Protein AF-A0A521GQI2-F1 (afdb_monomer_lite)

Sequence (246 aa):
MVKKSTRKTAKKAQKPAKKPVKSVKRPAQQAKRNAARPKITDQKQQLFLASLKHAGKHGFSLAAIHAGADDIKMDRNKAHLLFSNPQRDLLKYFLAWGNEQLTEKLRDLPKKQWKIREKVSYGVRKKLELLTPYRDAEKQAVLLTARPMYADLSLKTLYDTCDIIWRAASDTSTDWNFYTKRTLLAGVYTSTLLFWLRDESEDYEDTWQFLSRRIDNVMAIHKIKAAFKNRETFKAGFDFLKKFAA

Radius of gyration: 25.74 Å; chains: 1; bounding box: 50×53×104 Å

Foldseek 3Di:
DDDDDDDDDDPDDDDDDDDDDDDPPPPVVVVVVVVPPPDDDPVLVQLLVLLLVCCLPPNQDLVSSVSSCVVVVHDSVVSCVSCVPSRLRSLLVVLVVLLVVLLVVLVPPDQPDDDLLVLLLVSLLVSLVSCVVRLSNVVSSVVVCPDPVNVVSNVVSLLSSLVSSNVSSVDPDDDPCVVVSSVLSSVLSVVLSVVQSVAPDDVSPVSSVSSVVSSVVVVVVVVLVVVVVPVPCPVVVVVVVVVVVD

pLDDT: mean 78.41, std 21.46, range [32.56, 98.0]

Structure (mmCIF, N/CA/C/O backbone):
data_AF-A0A521GQI2-F1
#
_entry.id   AF-A0A521GQI2-F1
#
loop_
_atom_site.group_PDB
_atom_site.id
_atom_site.type_symbol
_atom_site.label_atom_id
_atom_site.label_alt_id
_atom_site.label_comp_id
_atom_site.label_asym_id
_atom_site.label_entity_id
_atom_site.label_seq_id
_atom_site.pdbx_PDB_ins_code
_atom_site.Cartn_x
_atom_site.Cartn_y
_atom_site.Cartn_z
_atom_site.occupancy
_atom_site.B_iso_or_equiv
_atom_site.auth_seq_id
_atom_site.auth_comp_id
_atom_site.auth_asym_id
_atom_site.auth_atom_id
_atom_site.pdbx_PDB_model_num
ATOM 1 N N . MET A 1 1 ? -30.588 35.273 78.348 1.00 38.16 1 MET A N 1
ATOM 2 C CA . MET A 1 1 ? -31.186 34.765 77.090 1.00 38.16 1 MET A CA 1
ATOM 3 C C . MET A 1 1 ? -30.267 35.105 75.919 1.00 38.16 1 MET A C 1
ATOM 5 O O . MET A 1 1 ? -29.976 36.264 75.705 1.00 38.16 1 MET A O 1
ATOM 9 N N . VAL A 1 2 ? -29.599 34.097 75.352 1.00 33.72 2 VAL A N 1
ATOM 10 C CA . VAL A 1 2 ? -29.800 33.604 73.967 1.00 33.72 2 VAL A CA 1
ATOM 11 C C . VAL A 1 2 ? -29.057 34.400 72.871 1.00 33.72 2 VAL A C 1
ATOM 13 O O . VAL A 1 2 ? -29.522 35.418 72.387 1.00 33.72 2 VAL A O 1
ATOM 16 N N . LYS A 1 3 ? -27.916 33.814 72.465 1.00 35.94 3 LYS A N 1
ATOM 17 C CA . LYS A 1 3 ? -27.397 33.561 71.098 1.00 35.94 3 LYS A CA 1
ATOM 18 C C . LYS A 1 3 ? -27.664 34.587 69.977 1.00 35.94 3 LYS A C 1
ATOM 20 O O . LYS A 1 3 ? -28.806 34.770 69.575 1.00 35.94 3 LYS A O 1
ATOM 25 N N . LYS A 1 4 ? -26.582 34.959 69.270 1.00 34.59 4 LYS A N 1
ATOM 26 C CA . LYS A 1 4 ? -26.324 34.647 67.833 1.00 34.59 4 LYS A CA 1
ATOM 27 C C . LYS A 1 4 ? -24.934 35.186 67.433 1.00 34.59 4 LYS A C 1
ATOM 29 O O . LYS A 1 4 ? -24.679 36.374 67.498 1.00 34.59 4 LYS A O 1
ATOM 34 N N . SER A 1 5 ? -23.957 34.309 67.202 1.00 35.88 5 SER A N 1
ATOM 35 C CA . SER A 1 5 ? -23.640 33.700 65.894 1.00 35.88 5 SER A CA 1
ATOM 36 C C . SER A 1 5 ? -22.664 34.543 65.059 1.00 35.88 5 SER A C 1
ATOM 38 O O . SER A 1 5 ? -23.039 35.174 64.073 1.00 35.88 5 SER A O 1
ATOM 40 N N . THR A 1 6 ? -21.381 34.459 65.405 1.00 38.50 6 THR A N 1
ATOM 41 C CA . THR A 1 6 ? -20.250 34.823 64.545 1.00 38.50 6 THR A CA 1
ATOM 42 C C . THR A 1 6 ? -20.177 33.867 63.346 1.00 38.50 6 THR A C 1
ATOM 44 O O . THR A 1 6 ? -19.680 32.745 63.435 1.00 38.50 6 THR A O 1
ATOM 47 N N . ARG A 1 7 ? -20.696 34.294 62.187 1.00 35.66 7 ARG A N 1
ATOM 48 C CA . ARG A 1 7 ? -20.493 33.587 60.913 1.00 35.66 7 ARG A CA 1
ATOM 49 C C . ARG A 1 7 ? -19.078 33.858 60.400 1.00 35.66 7 ARG A C 1
ATOM 51 O O . ARG A 1 7 ? -18.788 34.917 59.857 1.00 35.66 7 ARG A O 1
ATOM 58 N N . LYS A 1 8 ? -18.216 32.853 60.542 1.00 38.75 8 LYS A N 1
ATOM 59 C CA . LYS A 1 8 ? -16.926 32.720 59.854 1.00 38.75 8 LYS A CA 1
ATOM 60 C C . LYS A 1 8 ? -17.202 32.571 58.348 1.00 38.75 8 LYS A C 1
ATOM 62 O O . LYS A 1 8 ? -17.651 31.521 57.894 1.00 38.75 8 LYS A O 1
ATOM 67 N N . THR A 1 9 ? -16.992 33.626 57.568 1.00 37.91 9 THR A N 1
ATOM 68 C CA . THR A 1 9 ? -17.043 33.575 56.101 1.00 37.91 9 THR A CA 1
ATOM 69 C C . THR A 1 9 ? -15.882 32.738 55.568 1.00 37.91 9 THR A C 1
ATOM 71 O O . THR A 1 9 ? -14.711 33.038 55.801 1.00 37.91 9 THR A O 1
ATOM 74 N N . ALA A 1 10 ? -16.221 31.664 54.858 1.00 36.31 10 ALA A N 1
ATOM 75 C CA . ALA A 1 10 ? -15.291 30.758 54.205 1.00 36.31 10 ALA A CA 1
ATOM 76 C C . ALA A 1 10 ? -14.478 31.477 53.111 1.00 36.31 10 ALA A C 1
ATOM 78 O O . ALA A 1 10 ? -15.031 31.969 52.126 1.00 36.31 10 ALA A O 1
ATOM 79 N N . LYS A 1 11 ? -13.148 31.490 53.258 1.00 36.38 11 LYS A N 1
ATOM 80 C CA . LYS A 1 11 ? -12.199 31.829 52.187 1.00 36.38 11 LYS A CA 1
ATOM 81 C C . LYS A 1 11 ? -12.284 30.737 51.112 1.00 36.38 11 LYS A C 1
ATOM 83 O O . LYS A 1 11 ? -11.732 29.650 51.261 1.00 36.38 11 LYS A O 1
ATOM 88 N N . LYS A 1 12 ? -13.018 31.015 50.035 1.00 35.69 12 LYS A N 1
ATOM 89 C CA . LYS A 1 12 ? -13.103 30.174 48.837 1.00 35.69 12 LYS A CA 1
ATOM 90 C C . LYS A 1 12 ? -11.780 30.305 48.074 1.00 35.69 12 LYS A C 1
ATOM 92 O O . LYS A 1 12 ? -11.502 31.354 47.502 1.00 35.69 12 LYS A O 1
ATOM 97 N N . ALA A 1 13 ? -10.955 29.261 48.100 1.00 38.31 13 ALA A N 1
ATOM 98 C CA . ALA A 1 13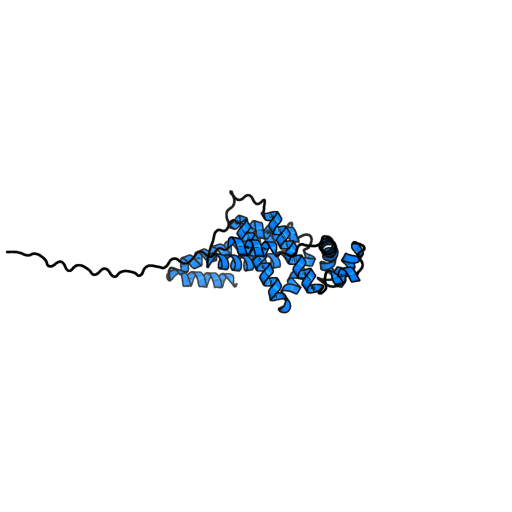 ? -9.731 29.184 47.311 1.00 38.31 13 ALA A CA 1
ATOM 99 C C . ALA A 1 13 ? -10.064 29.304 45.811 1.00 38.31 13 ALA A C 1
ATOM 101 O O . ALA A 1 13 ? -10.767 28.468 45.238 1.00 38.31 13 ALA A O 1
ATOM 102 N N . GLN A 1 14 ? -9.584 30.379 45.189 1.00 34.25 14 GLN A N 1
ATOM 103 C CA . GLN A 1 14 ? -9.646 30.615 43.750 1.00 34.25 14 GLN A CA 1
ATOM 104 C C . GLN A 1 14 ? -8.789 29.565 43.026 1.00 34.25 14 GLN A C 1
ATOM 106 O O . GLN A 1 14 ? -7.582 29.483 43.231 1.00 34.25 14 GLN A O 1
ATOM 111 N N . LYS A 1 15 ? -9.415 28.756 42.163 1.00 38.81 15 LYS A N 1
ATOM 112 C CA . LYS A 1 15 ? -8.702 27.930 41.175 1.00 38.81 15 LYS A CA 1
ATOM 113 C C . LYS A 1 15 ? -8.079 28.861 40.123 1.00 38.81 15 LYS A C 1
ATOM 115 O O . LYS A 1 15 ? -8.799 29.732 39.630 1.00 38.81 15 LYS A O 1
ATOM 120 N N . PRO A 1 16 ? -6.803 28.693 39.733 1.00 34.59 16 PRO A N 1
ATOM 121 C CA . PRO A 1 16 ? -6.201 29.555 38.726 1.00 34.59 16 PRO A CA 1
ATOM 122 C C . PRO A 1 16 ? -6.828 29.291 37.352 1.00 34.59 16 PRO A C 1
ATOM 124 O O . PRO A 1 16 ? -7.050 28.146 36.947 1.00 34.59 16 PRO A O 1
ATOM 127 N N . ALA A 1 17 ? -7.134 30.381 36.649 1.00 37.88 17 ALA A N 1
ATOM 128 C CA . ALA A 1 17 ? -7.711 30.386 35.313 1.00 37.88 17 ALA A CA 1
ATOM 129 C C . ALA A 1 17 ? -6.806 29.642 34.314 1.00 37.88 17 ALA A C 1
ATOM 131 O O . ALA A 1 17 ? -5.622 29.954 34.165 1.00 37.88 17 ALA A O 1
ATOM 132 N N . LYS A 1 18 ? -7.370 28.659 33.602 1.00 43.84 18 LYS 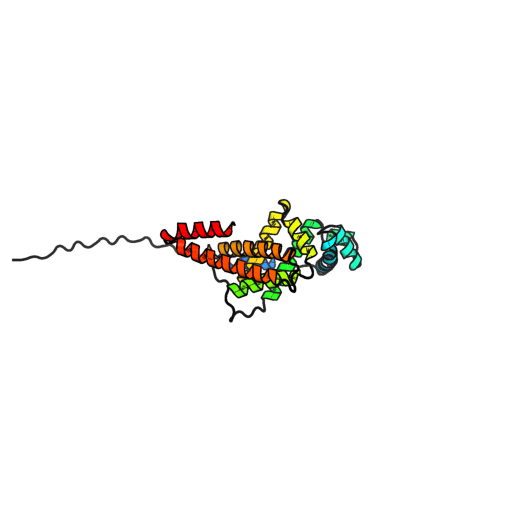A N 1
ATOM 133 C CA . LYS A 1 18 ? -6.699 27.991 32.480 1.00 43.84 18 LYS A CA 1
ATOM 134 C C . LYS A 1 18 ? -6.551 28.993 31.333 1.00 43.84 18 LYS A C 1
ATOM 136 O O . LYS A 1 18 ? -7.548 29.430 30.765 1.00 43.84 18 LYS A O 1
ATOM 141 N N . LYS A 1 19 ? -5.307 29.342 30.996 1.00 34.84 19 LYS A N 1
ATOM 142 C CA . LYS A 1 19 ? -4.984 30.148 29.810 1.00 34.84 19 LYS A CA 1
ATOM 143 C C . LYS A 1 19 ? -5.489 29.429 28.544 1.00 34.84 19 LYS A C 1
ATOM 145 O O . LYS A 1 19 ? -5.308 28.213 28.445 1.00 34.84 19 LYS A O 1
ATOM 150 N N . PRO A 1 20 ? -6.095 30.139 27.578 1.00 32.56 20 PRO A N 1
ATOM 151 C CA . PRO A 1 20 ? -6.572 29.525 26.346 1.00 32.56 20 PRO A CA 1
ATOM 152 C C . PRO A 1 20 ? -5.377 29.058 25.506 1.00 32.56 20 PRO A C 1
ATOM 154 O O . PRO A 1 20 ? -4.496 29.843 25.151 1.00 32.56 20 PRO A O 1
ATOM 157 N N . VAL A 1 21 ? -5.332 27.759 25.201 1.00 40.09 21 VAL A N 1
ATOM 158 C CA . VAL A 1 21 ? -4.342 27.182 24.284 1.00 40.09 21 VAL A CA 1
ATOM 159 C C . VAL A 1 21 ? -4.696 27.644 22.872 1.00 40.09 21 VAL A C 1
ATOM 161 O O . VAL A 1 21 ? -5.783 27.361 22.373 1.00 40.09 21 VAL A O 1
ATOM 164 N N . LYS A 1 22 ? -3.784 28.396 22.247 1.00 36.75 22 LYS A N 1
ATOM 165 C CA . LYS A 1 22 ? -3.930 28.921 20.883 1.00 36.75 22 LYS A CA 1
ATOM 166 C C . LYS A 1 22 ? -4.214 27.774 19.906 1.00 36.75 22 LYS A C 1
ATOM 168 O O . LYS A 1 22 ? -3.426 26.837 19.793 1.00 36.75 22 LYS A O 1
ATOM 173 N N . SER A 1 23 ? -5.328 27.875 19.185 1.00 38.28 23 SER A N 1
ATOM 174 C CA . SER A 1 23 ? -5.701 26.966 18.105 1.00 38.28 23 SER A CA 1
ATOM 175 C C . SER A 1 23 ? -4.662 27.037 16.982 1.00 38.28 23 SER A C 1
ATOM 177 O O . SER A 1 23 ? -4.468 28.062 16.326 1.00 38.28 23 SER A O 1
ATOM 179 N N . VAL A 1 24 ? -3.940 25.938 16.767 1.00 43.44 24 VAL A N 1
ATOM 180 C CA . VAL A 1 24 ? -2.950 25.852 15.690 1.00 43.44 24 VAL A CA 1
ATOM 181 C C . VAL A 1 24 ? -3.697 25.818 14.353 1.00 43.44 24 VAL A C 1
ATOM 183 O O . VAL A 1 24 ? -4.377 24.841 14.037 1.00 43.44 24 VAL A O 1
ATOM 186 N N . LYS A 1 25 ? -3.559 26.887 13.557 1.00 43.03 25 LYS A N 1
ATOM 187 C CA . LYS A 1 25 ? -4.039 27.012 12.168 1.00 43.03 25 LYS A CA 1
ATOM 188 C C . LYS A 1 25 ? -3.427 25.911 11.273 1.00 43.03 25 LYS A C 1
ATOM 190 O O . LYS A 1 25 ? -2.420 26.131 10.611 1.00 43.03 25 LYS A O 1
ATOM 195 N N . ARG A 1 26 ? -4.022 24.712 11.248 1.00 52.62 26 ARG A N 1
ATOM 196 C CA . ARG A 1 26 ? -3.585 23.550 10.439 1.00 52.62 26 ARG A CA 1
ATOM 197 C C . ARG A 1 26 ? -4.178 23.372 9.021 1.00 52.62 26 ARG A C 1
ATOM 199 O O . ARG A 1 26 ? -3.621 22.539 8.305 1.00 52.62 26 ARG A O 1
ATOM 206 N N . PRO A 1 27 ? -5.189 24.122 8.522 1.00 49.19 27 PRO A N 1
ATOM 207 C CA . PRO A 1 27 ? -5.663 23.923 7.142 1.00 49.19 27 PRO A CA 1
ATOM 208 C C . PRO A 1 27 ? -4.597 24.244 6.077 1.00 49.19 27 PRO A C 1
ATOM 210 O O . PRO A 1 27 ? -4.439 23.512 5.102 1.00 49.19 27 PRO A O 1
ATOM 213 N N . ALA A 1 28 ? -3.807 25.303 6.290 1.00 45.16 28 ALA A N 1
ATOM 214 C CA . ALA A 1 28 ? -2.878 25.829 5.286 1.00 45.16 28 ALA A CA 1
ATOM 215 C C . ALA A 1 28 ? -1.610 24.973 5.090 1.00 45.16 28 ALA A C 1
ATOM 217 O O . ALA A 1 28 ? -1.114 24.847 3.972 1.00 45.16 28 ALA A O 1
ATOM 218 N N . GLN A 1 29 ? -1.091 24.344 6.151 1.00 46.53 29 GLN A N 1
ATOM 219 C CA . GLN A 1 29 ? 0.076 23.453 6.051 1.00 46.53 29 GLN A CA 1
ATOM 220 C C . GLN A 1 29 ? -0.266 22.130 5.358 1.00 46.53 29 GLN A C 1
ATOM 222 O O . GLN A 1 29 ? 0.556 21.587 4.626 1.00 46.53 29 GLN A O 1
ATOM 227 N N . GLN A 1 30 ? -1.490 21.634 5.537 1.00 45.75 30 GLN A N 1
ATOM 228 C CA . GLN A 1 30 ? -1.963 20.417 4.887 1.00 45.75 30 GLN A CA 1
ATOM 229 C C . GLN A 1 30 ? -2.216 20.623 3.390 1.00 45.75 30 GLN A C 1
ATOM 231 O O . GLN A 1 30 ? -1.816 19.789 2.582 1.00 45.75 30 GLN A O 1
ATOM 236 N N . ALA A 1 31 ? -2.811 21.762 3.019 1.00 42.41 31 ALA A N 1
ATOM 237 C CA . ALA A 1 31 ? -2.970 22.162 1.624 1.00 42.41 31 ALA A CA 1
ATOM 238 C C . ALA A 1 31 ? -1.608 22.307 0.922 1.00 42.41 31 ALA A C 1
ATOM 240 O O . ALA A 1 31 ? -1.425 21.777 -0.171 1.00 42.41 31 ALA A O 1
ATOM 241 N N . LYS A 1 32 ? -0.610 22.906 1.592 1.00 40.12 32 LYS A N 1
ATOM 242 C CA . LYS A 1 32 ? 0.774 22.968 1.089 1.00 40.12 32 LYS A CA 1
ATOM 243 C C . LYS A 1 32 ? 1.433 21.587 0.966 1.00 40.12 32 LYS A C 1
ATOM 245 O O . LYS A 1 32 ? 2.140 21.346 -0.004 1.00 40.12 32 LYS A O 1
ATOM 250 N N . ARG A 1 33 ? 1.176 20.654 1.894 1.00 49.00 33 ARG A N 1
ATOM 251 C CA . ARG A 1 33 ? 1.704 19.274 1.831 1.00 49.00 33 ARG A CA 1
ATOM 252 C C . ARG A 1 33 ? 1.078 18.457 0.694 1.00 49.00 33 ARG A C 1
ATOM 254 O O . ARG A 1 33 ? 1.766 17.646 0.087 1.00 49.00 33 ARG A O 1
ATOM 261 N N . ASN A 1 34 ? -0.197 18.697 0.388 1.00 46.78 34 ASN A N 1
ATOM 262 C CA . ASN A 1 34 ? -0.884 18.103 -0.761 1.00 46.78 34 ASN A CA 1
ATOM 263 C C . ASN A 1 34 ? -0.418 18.719 -2.092 1.00 46.78 34 ASN A C 1
ATOM 265 O O . ASN A 1 34 ? -0.295 17.995 -3.073 1.00 46.78 34 ASN A O 1
ATOM 269 N N . ALA A 1 35 ? -0.104 20.019 -2.110 1.00 42.25 35 ALA A N 1
ATOM 270 C CA . ALA A 1 35 ? 0.441 20.723 -3.274 1.00 42.25 35 ALA A CA 1
ATOM 271 C C . ALA A 1 35 ? 1.915 20.378 -3.575 1.00 42.25 35 ALA A C 1
ATOM 273 O O . ALA A 1 35 ? 2.356 20.531 -4.706 1.00 42.25 35 ALA A O 1
ATOM 274 N N . ALA A 1 36 ? 2.667 19.890 -2.581 1.00 41.47 36 ALA A N 1
ATOM 275 C CA . ALA A 1 36 ? 4.050 19.427 -2.732 1.00 41.47 36 ALA A CA 1
ATOM 276 C C . ALA A 1 36 ? 4.168 17.954 -3.177 1.00 41.47 36 ALA A C 1
ATOM 278 O O . ALA A 1 36 ? 5.267 17.393 -3.170 1.00 41.47 36 ALA A O 1
ATOM 279 N N . ARG A 1 37 ? 3.054 17.297 -3.538 1.00 48.50 37 ARG A N 1
ATOM 280 C CA . ARG A 1 37 ? 3.117 16.007 -4.234 1.00 48.50 37 ARG A CA 1
ATOM 281 C C . ARG A 1 37 ? 3.784 16.252 -5.591 1.00 48.50 37 ARG A C 1
ATOM 283 O O . ARG A 1 37 ? 3.365 17.175 -6.287 1.00 48.50 37 ARG A O 1
ATOM 290 N N . PRO A 1 38 ? 4.830 15.494 -5.960 1.00 45.19 38 PRO A N 1
ATOM 291 C CA . PRO A 1 38 ? 5.470 15.674 -7.255 1.00 45.19 38 PRO A CA 1
ATOM 292 C C . PRO A 1 38 ? 4.406 15.499 -8.341 1.00 45.19 38 PRO A C 1
ATOM 294 O O . PRO A 1 38 ? 3.805 14.431 -8.433 1.00 45.19 38 PRO A O 1
ATOM 297 N N . LYS A 1 39 ? 4.146 16.556 -9.124 1.00 48.69 39 LYS A N 1
ATOM 298 C CA . LYS A 1 39 ? 3.338 16.439 -10.338 1.00 48.69 39 LYS A CA 1
ATOM 299 C C . LYS A 1 39 ? 4.049 15.444 -11.239 1.00 48.69 39 LYS A C 1
ATOM 301 O O . LYS A 1 39 ? 5.198 15.643 -11.628 1.00 48.69 39 LYS A O 1
ATOM 306 N N . ILE A 1 40 ? 3.368 14.344 -11.477 1.00 55.56 40 ILE A N 1
ATOM 307 C CA . ILE A 1 40 ? 3.807 13.270 -12.339 1.00 55.56 40 ILE A CA 1
ATOM 308 C C . ILE A 1 40 ? 3.907 13.820 -13.767 1.00 55.56 40 ILE A C 1
ATOM 310 O O . ILE A 1 40 ? 2.947 14.386 -14.279 1.00 55.56 40 ILE A O 1
ATOM 314 N N . THR A 1 41 ? 5.064 13.679 -14.411 1.00 69.06 41 THR A N 1
ATOM 315 C CA . THR A 1 41 ? 5.164 13.874 -15.863 1.00 69.06 41 THR A CA 1
ATOM 316 C C . THR A 1 41 ? 4.507 12.678 -16.548 1.00 69.06 41 THR A C 1
ATOM 318 O O . THR A 1 41 ? 4.828 11.545 -16.182 1.00 69.06 41 THR A O 1
ATOM 321 N N . ASP A 1 42 ? 3.666 12.894 -17.564 1.00 81.81 42 ASP A N 1
ATOM 322 C CA . ASP A 1 42 ? 2.959 11.818 -18.287 1.00 81.81 42 ASP A CA 1
ATOM 323 C C . ASP A 1 42 ? 3.890 10.668 -18.710 1.00 81.81 42 ASP A C 1
ATOM 325 O O . ASP A 1 42 ? 3.573 9.496 -18.519 1.00 81.81 42 ASP A O 1
ATOM 329 N N . GLN A 1 43 ? 5.105 10.986 -19.173 1.00 87.12 43 GLN A N 1
ATOM 330 C CA . GLN A 1 43 ? 6.114 9.988 -19.556 1.00 87.12 43 GLN A CA 1
ATOM 331 C C . GLN A 1 43 ? 6.615 9.137 -18.378 1.00 87.12 43 GLN A C 1
ATOM 333 O O . GLN A 1 43 ? 6.861 7.942 -18.537 1.00 87.12 43 GLN A O 1
ATOM 338 N N . LYS A 1 44 ? 6.754 9.727 -17.184 1.00 89.56 44 LYS A N 1
ATOM 339 C CA . LYS A 1 44 ? 7.171 9.002 -15.976 1.00 89.56 44 LYS A CA 1
ATOM 340 C C . LYS A 1 44 ? 6.071 8.053 -15.507 1.00 89.56 44 LYS A C 1
ATOM 342 O O . LYS A 1 44 ? 6.380 6.940 -15.090 1.00 89.56 44 LYS A O 1
ATOM 347 N N . GLN A 1 45 ? 4.806 8.463 -15.625 1.00 90.38 45 GLN A N 1
ATOM 348 C CA . GLN A 1 45 ? 3.661 7.599 -15.334 1.00 90.38 45 GLN A CA 1
ATOM 349 C C . GLN A 1 45 ? 3.563 6.430 -16.304 1.00 90.38 45 GLN A C 1
ATOM 351 O O . GLN A 1 45 ? 3.371 5.299 -15.867 1.00 90.38 45 GLN A O 1
ATOM 356 N N . GLN A 1 46 ? 3.706 6.697 -17.602 1.00 91.62 46 GLN A N 1
ATOM 357 C CA . GLN A 1 46 ? 3.666 5.670 -18.642 1.00 91.62 46 GLN A CA 1
ATOM 358 C C . GLN A 1 46 ? 4.752 4.618 -18.414 1.00 91.62 46 GLN A C 1
ATOM 360 O O . GLN A 1 46 ? 4.447 3.428 -18.346 1.00 91.62 46 GLN A O 1
ATOM 365 N N . LEU A 1 47 ? 5.994 5.061 -18.200 1.00 94.06 47 LEU A N 1
ATOM 366 C CA . LEU A 1 47 ? 7.108 4.169 -17.892 1.00 94.06 47 LEU A CA 1
ATOM 367 C C . LEU A 1 47 ? 6.868 3.385 -16.598 1.00 94.06 47 LEU A C 1
ATOM 369 O O 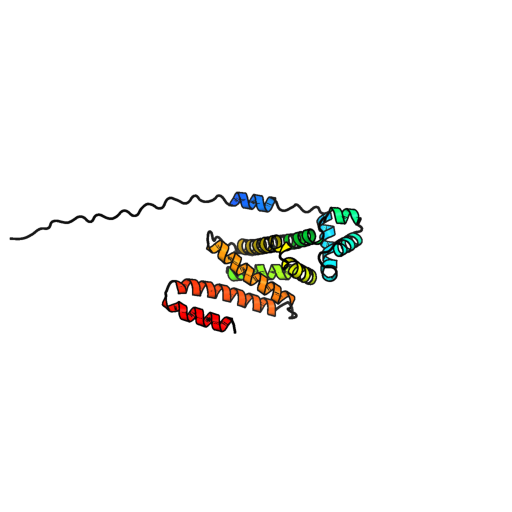. LEU A 1 47 ? 7.112 2.182 -16.557 1.00 94.06 47 LEU A O 1
ATOM 373 N N . PHE A 1 48 ? 6.363 4.036 -15.550 1.00 94.19 48 PHE A N 1
ATOM 374 C CA . PHE A 1 48 ? 6.033 3.376 -14.290 1.00 94.19 48 PHE A CA 1
ATOM 375 C C . PHE A 1 48 ? 4.996 2.259 -14.471 1.00 94.19 48 PHE A C 1
ATOM 377 O O . PHE A 1 48 ? 5.230 1.137 -14.027 1.00 94.19 48 PHE A O 1
ATOM 384 N N . LEU A 1 49 ? 3.872 2.547 -15.134 1.00 92.69 49 LEU A N 1
ATOM 385 C CA . LEU A 1 49 ? 2.796 1.577 -15.343 1.00 92.69 49 LEU A CA 1
ATOM 386 C C . LEU A 1 49 ? 3.257 0.393 -16.200 1.00 92.69 49 LEU A C 1
ATOM 388 O O . LEU A 1 49 ? 2.872 -0.741 -15.921 1.00 92.69 49 LEU A O 1
ATOM 392 N N . ALA A 1 50 ? 4.100 0.640 -17.205 1.00 93.88 50 ALA A N 1
ATOM 393 C CA . ALA A 1 50 ? 4.720 -0.422 -17.992 1.00 93.88 50 ALA A CA 1
ATOM 394 C C . ALA A 1 50 ? 5.680 -1.267 -17.138 1.00 93.88 50 ALA A C 1
ATOM 396 O O . ALA A 1 50 ? 5.565 -2.489 -17.101 1.00 93.88 50 ALA A O 1
ATOM 397 N N . SER A 1 51 ? 6.548 -0.621 -16.353 1.00 94.19 51 SER A N 1
ATOM 398 C CA . SER A 1 51 ? 7.500 -1.298 -15.456 1.00 94.19 51 SER A CA 1
ATOM 399 C C . SER A 1 51 ? 6.802 -2.145 -14.387 1.00 94.19 51 SER A C 1
ATOM 401 O O . SER A 1 51 ? 7.316 -3.185 -13.976 1.00 94.19 51 SER A O 1
ATOM 403 N N . LEU A 1 52 ? 5.618 -1.726 -13.931 1.00 92.38 52 LEU A N 1
ATOM 404 C CA . LEU A 1 52 ? 4.862 -2.408 -12.881 1.00 92.38 52 LEU A CA 1
ATOM 405 C C . LEU A 1 52 ? 4.390 -3.808 -13.303 1.00 92.38 52 LEU A C 1
ATOM 407 O O . LEU A 1 52 ? 4.334 -4.701 -12.459 1.00 92.38 52 LEU A O 1
ATOM 411 N N . LYS A 1 53 ? 4.137 -4.030 -14.600 1.00 92.06 53 LYS A N 1
ATOM 412 C CA . LYS A 1 53 ? 3.817 -5.360 -15.157 1.00 92.06 53 LYS A CA 1
ATOM 413 C C . LYS A 1 53 ? 4.960 -6.358 -14.958 1.00 92.06 53 LYS A C 1
ATOM 415 O O . LYS A 1 53 ? 4.730 -7.550 -14.787 1.00 92.06 53 LYS A O 1
ATOM 420 N N . HIS A 1 54 ? 6.190 -5.852 -14.930 1.00 93.88 54 HIS A N 1
ATOM 421 C CA . HIS A 1 54 ? 7.419 -6.633 -14.782 1.00 93.88 54 HIS A CA 1
ATOM 422 C C . HIS A 1 54 ? 7.905 -6.712 -13.331 1.00 93.88 54 HIS A C 1
ATOM 424 O O . HIS A 1 54 ? 8.743 -7.555 -13.001 1.00 93.88 54 HIS A O 1
ATOM 430 N N . ALA A 1 55 ? 7.367 -5.868 -12.444 1.00 91.75 55 ALA A N 1
ATOM 431 C CA . ALA A 1 55 ? 7.809 -5.753 -11.057 1.00 91.75 55 ALA A CA 1
ATOM 432 C C . ALA A 1 55 ? 7.557 -7.022 -10.229 1.00 91.75 55 ALA A C 1
ATOM 434 O O . ALA A 1 55 ? 8.329 -7.297 -9.317 1.00 91.75 55 ALA A O 1
ATOM 435 N N . GLY A 1 56 ? 6.538 -7.827 -10.554 1.00 89.44 56 GLY A N 1
ATOM 436 C CA . GLY A 1 56 ? 6.311 -9.111 -9.877 1.00 89.44 56 GLY A CA 1
ATOM 437 C C . GLY A 1 56 ? 7.470 -10.097 -10.072 1.00 89.44 56 GLY A C 1
ATOM 438 O O . GLY A 1 56 ? 7.898 -10.746 -9.119 1.00 89.44 56 GLY A O 1
ATOM 439 N N . LYS A 1 57 ? 8.030 -10.149 -11.290 1.00 91.06 57 LYS A N 1
ATOM 440 C CA . LYS A 1 57 ? 9.134 -11.048 -11.665 1.00 91.06 57 LYS A CA 1
ATOM 441 C C . LYS A 1 57 ? 10.507 -10.473 -11.324 1.00 91.06 57 LYS A C 1
ATOM 443 O O . LYS A 1 57 ? 11.361 -11.176 -10.797 1.00 91.06 57 LYS A O 1
ATOM 448 N N . HIS A 1 58 ? 10.735 -9.204 -11.654 1.00 90.56 58 HIS A N 1
ATOM 449 C CA . HIS A 1 58 ? 12.052 -8.567 -11.553 1.00 90.56 58 HIS A CA 1
ATOM 450 C C . HIS A 1 58 ? 12.237 -7.734 -10.277 1.00 90.56 58 HIS A C 1
ATOM 452 O O . HIS A 1 58 ? 13.315 -7.170 -10.065 1.00 90.56 58 HIS A O 1
ATOM 458 N N . GLY A 1 59 ? 11.203 -7.621 -9.440 1.00 91.69 59 GLY A N 1
ATOM 459 C CA . GLY A 1 59 ? 11.163 -6.664 -8.341 1.00 91.69 59 GLY A CA 1
ATOM 460 C C . GLY A 1 59 ? 11.159 -5.216 -8.839 1.00 91.69 59 GLY A C 1
ATOM 461 O O . GLY A 1 59 ? 11.127 -4.930 -10.036 1.00 91.69 59 GLY A O 1
ATOM 462 N N . PHE A 1 60 ? 11.250 -4.272 -7.907 1.00 93.06 60 PHE A N 1
ATOM 463 C CA . PHE A 1 60 ? 11.456 -2.861 -8.235 1.00 93.06 60 PHE A CA 1
ATOM 464 C C . PHE A 1 60 ? 12.917 -2.656 -8.642 1.00 93.06 60 PHE A C 1
ATOM 466 O O . PHE A 1 60 ? 13.730 -2.269 -7.820 1.00 93.06 60 PHE A O 1
ATOM 473 N N . SER A 1 61 ? 13.301 -2.988 -9.870 1.00 93.62 61 SER A N 1
ATOM 474 C CA . SER A 1 61 ? 14.706 -2.992 -10.303 1.00 93.62 61 SER A CA 1
ATOM 475 C C . SER A 1 61 ? 14.907 -2.263 -11.627 1.00 93.62 61 SER A C 1
ATOM 477 O O . SER A 1 61 ? 13.952 -1.962 -12.338 1.00 93.62 61 SER A O 1
ATOM 479 N N . LEU A 1 62 ? 16.170 -2.008 -11.987 1.00 93.50 62 LEU A N 1
ATOM 480 C CA . LEU A 1 62 ? 16.504 -1.455 -13.301 1.00 93.50 62 LEU A CA 1
ATOM 481 C C . LEU A 1 62 ? 16.022 -2.369 -14.440 1.00 93.50 62 LEU A C 1
ATOM 483 O O . LEU A 1 62 ? 15.583 -1.874 -15.470 1.00 93.50 62 LEU A O 1
ATOM 487 N N . ALA A 1 63 ? 16.031 -3.689 -14.232 1.00 94.12 63 ALA A N 1
ATOM 488 C CA . ALA A 1 63 ? 15.506 -4.645 -15.203 1.00 94.12 63 ALA A CA 1
ATOM 489 C C . ALA A 1 63 ? 14.002 -4.443 -15.454 1.00 94.12 63 ALA A C 1
ATOM 491 O O . ALA A 1 63 ? 13.579 -4.451 -16.606 1.00 94.12 63 ALA A O 1
ATOM 492 N N . ALA A 1 64 ? 13.210 -4.185 -14.404 1.00 94.75 64 ALA A N 1
ATOM 493 C CA . ALA A 1 64 ? 11.791 -3.860 -14.559 1.00 94.75 64 ALA A CA 1
ATOM 494 C C . ALA A 1 64 ? 11.580 -2.547 -15.332 1.00 94.75 64 ALA A C 1
ATOM 496 O O . ALA A 1 64 ? 10.668 -2.462 -16.151 1.00 94.75 64 ALA A O 1
ATOM 497 N N . ILE A 1 65 ? 12.447 -1.548 -15.117 1.00 94.38 65 ILE A N 1
ATOM 498 C CA . ILE A 1 65 ? 12.417 -0.276 -15.858 1.00 94.38 65 ILE A CA 1
ATOM 499 C C . ILE A 1 65 ? 12.746 -0.486 -17.328 1.00 94.38 65 ILE A C 1
ATOM 501 O O . ILE A 1 65 ? 12.048 0.048 -18.181 1.00 94.38 65 ILE A O 1
ATOM 505 N N . HIS A 1 66 ? 13.796 -1.246 -17.635 1.00 94.94 66 HIS A N 1
ATOM 506 C CA . HIS A 1 66 ? 14.178 -1.521 -19.017 1.00 94.94 66 HIS A CA 1
ATOM 507 C C . HIS A 1 66 ? 13.087 -2.301 -19.750 1.00 94.94 66 HIS A C 1
ATOM 509 O O . HIS A 1 66 ? 12.715 -1.902 -20.845 1.00 94.94 66 HIS A O 1
ATOM 515 N N . ALA A 1 67 ? 12.510 -3.329 -19.122 1.00 94.94 67 ALA A N 1
ATOM 516 C CA . ALA A 1 67 ? 11.390 -4.069 -19.700 1.00 94.94 67 ALA A CA 1
ATOM 517 C C . ALA A 1 67 ? 10.167 -3.163 -19.939 1.00 94.94 67 ALA A C 1
ATOM 519 O O . ALA A 1 67 ? 9.567 -3.190 -21.009 1.00 94.94 67 ALA A O 1
ATOM 520 N N . GLY A 1 68 ? 9.841 -2.286 -18.982 1.00 94.62 68 GLY A N 1
ATOM 521 C CA . GLY A 1 68 ? 8.779 -1.296 -19.155 1.00 94.62 68 GLY A CA 1
ATOM 522 C C . GLY A 1 68 ? 9.080 -0.256 -20.239 1.00 94.62 68 GLY A C 1
ATOM 523 O O . GLY A 1 68 ? 8.165 0.179 -20.932 1.00 94.62 68 GLY A O 1
ATOM 524 N N . ALA A 1 69 ? 10.342 0.146 -20.401 1.00 95.06 69 ALA A N 1
ATOM 525 C CA . ALA A 1 69 ? 10.776 1.065 -21.450 1.00 95.06 69 ALA A CA 1
ATOM 526 C C . ALA A 1 69 ? 10.659 0.421 -22.837 1.00 95.06 69 ALA A C 1
ATOM 528 O O . ALA A 1 69 ? 10.151 1.063 -23.757 1.00 95.06 69 ALA A O 1
ATOM 529 N N . ASP A 1 70 ? 11.053 -0.848 -22.962 1.00 95.50 70 ASP A N 1
ATOM 530 C CA . ASP A 1 70 ? 10.935 -1.625 -24.196 1.00 95.50 70 ASP A CA 1
ATOM 531 C C . ASP A 1 70 ? 9.456 -1.760 -24.621 1.00 95.50 70 ASP A C 1
ATOM 533 O O . ASP A 1 70 ? 9.132 -1.519 -25.786 1.00 95.50 70 ASP A O 1
ATOM 537 N N . ASP A 1 71 ? 8.540 -2.018 -23.675 1.00 94.62 71 ASP A N 1
ATOM 538 C CA . ASP A 1 71 ? 7.089 -2.108 -23.931 1.00 94.62 71 ASP A CA 1
ATOM 539 C C . ASP A 1 71 ? 6.499 -0.823 -24.541 1.00 94.62 71 ASP A C 1
ATOM 541 O O . ASP A 1 71 ? 5.583 -0.879 -25.365 1.00 94.62 71 ASP A O 1
ATOM 545 N N . ILE A 1 72 ? 7.003 0.346 -24.134 1.00 94.12 72 ILE A N 1
ATOM 546 C CA . ILE A 1 72 ? 6.523 1.659 -24.604 1.00 94.12 72 ILE A CA 1
ATOM 547 C C . ILE A 1 72 ? 7.437 2.288 -25.662 1.00 94.12 72 ILE A C 1
ATOM 549 O O . ILE A 1 72 ? 7.244 3.453 -26.016 1.00 94.12 72 ILE A O 1
ATOM 553 N N . LYS A 1 73 ? 8.431 1.539 -26.160 1.00 93.81 73 LYS A N 1
ATOM 554 C CA . LYS A 1 73 ? 9.437 2.002 -27.132 1.00 93.81 73 LYS A CA 1
ATOM 555 C C . LYS A 1 73 ? 10.169 3.277 -26.679 1.00 93.81 73 LYS A C 1
ATOM 557 O O . LYS A 1 73 ? 10.454 4.165 -27.483 1.00 93.81 73 LYS A O 1
ATOM 562 N N . MET A 1 74 ? 10.456 3.385 -25.382 1.00 92.25 74 MET A N 1
ATOM 563 C CA . MET A 1 74 ? 11.255 4.465 -24.803 1.00 92.25 74 MET A CA 1
ATOM 564 C C . MET A 1 74 ? 12.730 4.064 -24.758 1.00 92.25 74 MET A C 1
ATOM 566 O O . MET A 1 74 ? 13.071 2.948 -24.382 1.00 92.25 74 MET A O 1
ATOM 570 N N . ASP A 1 75 ? 13.615 5.006 -25.081 1.00 93.25 75 ASP A N 1
ATOM 571 C CA . ASP A 1 75 ? 15.054 4.817 -24.914 1.00 93.25 75 ASP A CA 1
ATOM 572 C C . ASP A 1 75 ? 15.421 4.490 -23.450 1.00 93.25 75 ASP A C 1
ATOM 574 O O . ASP A 1 75 ? 14.967 5.152 -22.509 1.00 93.25 75 ASP A O 1
ATOM 578 N N . ARG A 1 76 ? 16.266 3.473 -23.249 1.00 91.69 76 ARG A N 1
ATOM 579 C CA . ARG A 1 76 ? 16.632 2.987 -21.909 1.00 91.69 76 ARG A CA 1
ATOM 580 C C . ARG A 1 76 ? 17.451 4.005 -21.116 1.00 91.69 76 ARG A C 1
ATOM 582 O O . ARG A 1 76 ? 17.263 4.107 -19.903 1.00 91.69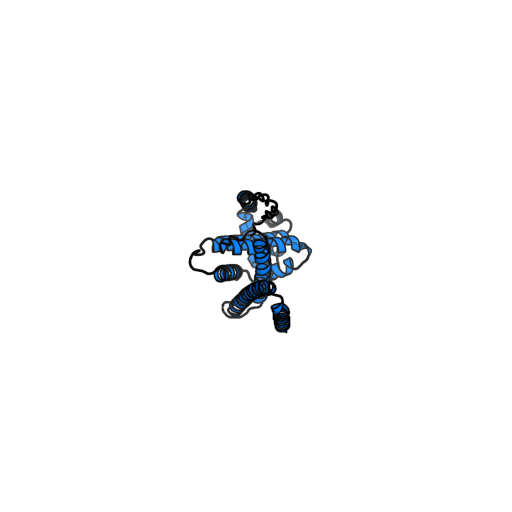 76 ARG A O 1
ATOM 589 N N . ASN A 1 77 ? 18.299 4.806 -21.769 1.00 90.25 77 ASN A N 1
ATOM 590 C CA . ASN A 1 77 ? 19.047 5.863 -21.080 1.00 90.25 77 ASN A CA 1
ATOM 591 C C . ASN A 1 77 ? 18.084 6.938 -20.570 1.00 90.25 77 ASN A C 1
ATOM 593 O O . ASN A 1 77 ? 18.163 7.351 -19.412 1.00 90.25 77 ASN A O 1
ATOM 597 N N . LYS A 1 78 ? 17.098 7.322 -21.390 1.00 89.69 78 LYS A N 1
ATOM 598 C CA . LYS A 1 78 ? 16.009 8.209 -20.962 1.00 89.69 78 LYS A CA 1
ATOM 599 C C . LYS A 1 78 ? 15.210 7.618 -19.794 1.00 89.69 78 LYS A C 1
ATOM 601 O O . LYS A 1 78 ? 14.894 8.343 -18.850 1.00 89.69 78 LYS A O 1
ATOM 606 N N . ALA A 1 79 ? 14.915 6.320 -19.814 1.00 89.31 79 ALA A N 1
ATOM 607 C CA . ALA A 1 79 ? 14.220 5.643 -18.720 1.00 89.31 79 ALA A CA 1
ATOM 608 C C . ALA A 1 79 ? 15.021 5.682 -17.402 1.00 89.31 79 ALA A C 1
ATOM 610 O O . ALA A 1 79 ? 14.453 5.952 -16.340 1.00 89.31 79 ALA A O 1
ATOM 611 N N . HIS A 1 80 ? 16.344 5.501 -17.470 1.00 88.50 80 HIS A N 1
ATOM 612 C CA . HIS A 1 80 ? 17.235 5.618 -16.314 1.00 88.50 80 HIS A CA 1
ATOM 613 C C . HIS A 1 80 ? 17.304 7.053 -15.764 1.00 88.50 80 HIS A C 1
ATOM 615 O O . HIS A 1 80 ? 17.300 7.251 -14.550 1.00 88.50 80 HIS A O 1
ATOM 621 N N . LEU A 1 81 ? 17.271 8.070 -16.630 1.00 89.12 81 LEU A N 1
ATOM 622 C CA . LEU A 1 81 ? 17.200 9.473 -16.202 1.00 89.12 81 LEU A CA 1
ATOM 623 C C . LEU A 1 81 ? 15.899 9.792 -15.445 1.00 89.12 81 LEU A C 1
ATOM 625 O O . LEU A 1 81 ? 15.917 10.573 -14.495 1.00 89.12 81 LEU A O 1
ATOM 629 N N . LEU A 1 82 ? 14.772 9.175 -15.822 1.00 88.94 82 LEU A N 1
ATOM 630 C CA . LEU A 1 82 ? 13.489 9.361 -15.126 1.00 88.94 82 LEU A CA 1
ATOM 631 C C . LEU A 1 82 ? 13.459 8.712 -13.729 1.00 88.94 82 LEU A C 1
ATOM 633 O O . LEU A 1 82 ? 12.721 9.183 -12.849 1.00 88.94 82 LEU A O 1
ATOM 637 N N . PHE A 1 83 ? 14.247 7.655 -13.527 1.00 89.56 83 PHE A N 1
ATOM 638 C CA . PHE A 1 83 ? 14.342 6.858 -12.302 1.00 89.56 83 PHE A CA 1
ATOM 639 C C . PHE A 1 83 ? 15.814 6.574 -11.964 1.00 89.56 83 PHE A C 1
ATOM 641 O O . PHE A 1 83 ? 16.302 5.451 -12.115 1.00 89.56 83 PHE A O 1
ATOM 648 N N . SER A 1 84 ? 16.517 7.608 -11.498 1.00 86.94 84 SER A N 1
ATOM 649 C CA . SER A 1 84 ? 17.962 7.558 -11.239 1.00 86.94 84 SER A CA 1
ATOM 650 C C . SER A 1 84 ? 18.338 6.574 -10.130 1.00 86.94 84 SER A C 1
ATOM 652 O O . SER A 1 84 ? 19.414 5.983 -10.175 1.00 86.94 84 SER A O 1
ATOM 654 N N . ASN A 1 85 ? 17.452 6.351 -9.152 1.00 90.69 85 ASN A N 1
ATOM 655 C CA . ASN A 1 85 ? 17.561 5.235 -8.214 1.00 90.69 85 ASN A CA 1
ATOM 656 C C . ASN A 1 85 ? 16.399 4.254 -8.449 1.00 90.69 85 ASN A C 1
ATOM 658 O O . ASN A 1 85 ? 15.356 4.384 -7.803 1.00 90.69 85 ASN A O 1
ATOM 662 N N . PRO A 1 86 ? 16.560 3.259 -9.345 1.00 87.81 86 PRO A N 1
ATOM 663 C CA . PRO A 1 86 ? 15.475 2.391 -9.801 1.00 87.81 86 PRO A CA 1
ATOM 664 C C . PRO A 1 86 ? 14.634 1.780 -8.681 1.00 87.81 86 PRO A C 1
ATOM 666 O O . PRO A 1 86 ? 13.409 1.869 -8.707 1.00 87.81 86 PRO A O 1
ATOM 669 N N . GLN A 1 87 ? 15.291 1.207 -7.667 1.00 91.56 87 GLN A N 1
ATOM 670 C CA . GLN A 1 87 ? 14.614 0.560 -6.543 1.00 91.56 87 GLN A CA 1
ATOM 671 C C . GLN A 1 87 ? 13.812 1.558 -5.714 1.00 91.56 87 GLN A C 1
ATOM 673 O O . GLN A 1 87 ? 12.605 1.391 -5.527 1.00 91.56 87 GLN A O 1
ATOM 678 N N . ARG A 1 88 ? 14.477 2.604 -5.209 1.00 93.25 88 ARG A N 1
ATOM 679 C CA . ARG A 1 88 ? 13.845 3.558 -4.294 1.00 93.25 88 ARG A CA 1
ATOM 680 C C . ARG A 1 88 ? 12.792 4.402 -4.998 1.00 93.25 88 ARG A C 1
ATOM 682 O O . ARG A 1 88 ? 11.735 4.647 -4.417 1.00 93.25 88 ARG A O 1
ATOM 689 N N . ASP A 1 89 ? 13.063 4.836 -6.223 1.00 92.88 89 ASP A N 1
ATOM 690 C CA . ASP A 1 89 ? 12.176 5.726 -6.959 1.00 92.88 89 ASP A CA 1
ATOM 691 C C . ASP A 1 89 ? 10.930 4.993 -7.448 1.00 92.88 89 ASP A C 1
ATOM 693 O O . ASP A 1 89 ? 9.836 5.520 -7.249 1.00 92.88 89 ASP A O 1
ATOM 697 N N . LEU A 1 90 ? 11.051 3.778 -8.007 1.00 93.56 90 LEU A N 1
ATOM 698 C CA . LEU A 1 90 ? 9.870 2.999 -8.388 1.00 93.56 90 LEU A CA 1
ATOM 699 C C . LEU A 1 90 ? 9.030 2.621 -7.166 1.00 93.56 90 LEU A C 1
ATOM 701 O O . LEU A 1 90 ? 7.809 2.757 -7.213 1.00 93.56 90 LEU A O 1
ATOM 705 N N . LEU A 1 91 ? 9.658 2.192 -6.064 1.00 94.94 91 LEU A N 1
ATOM 706 C CA . LEU A 1 91 ? 8.936 1.854 -4.835 1.00 94.94 91 LEU A CA 1
ATOM 707 C C . LEU A 1 91 ? 8.179 3.070 -4.295 1.00 94.94 91 LEU A C 1
ATOM 709 O O . LEU A 1 91 ? 6.979 3.001 -4.032 1.00 94.94 91 LEU A O 1
ATOM 713 N N . LYS A 1 92 ? 8.863 4.212 -4.162 1.00 94.19 92 LYS A N 1
ATOM 714 C CA . LYS A 1 92 ? 8.249 5.471 -3.723 1.00 94.19 92 LYS A CA 1
ATOM 715 C C . LYS A 1 92 ? 7.091 5.867 -4.631 1.00 94.19 92 LYS A C 1
ATOM 717 O O . LYS A 1 92 ? 6.065 6.331 -4.135 1.00 94.19 92 LYS A O 1
ATOM 722 N N . TYR A 1 93 ? 7.262 5.696 -5.937 1.00 93.56 93 TYR A N 1
ATOM 723 C CA . TYR A 1 93 ? 6.241 6.021 -6.917 1.00 93.56 93 TYR A CA 1
ATOM 724 C C . TYR A 1 93 ? 5.023 5.103 -6.790 1.00 93.56 93 TYR A C 1
ATOM 726 O O . TYR A 1 93 ? 3.908 5.602 -6.713 1.00 93.56 93 TYR A O 1
ATOM 734 N N . PHE A 1 94 ? 5.222 3.789 -6.675 1.00 95.25 94 PHE A N 1
ATOM 735 C CA . PHE A 1 94 ? 4.151 2.805 -6.497 1.00 95.25 94 PHE A CA 1
ATOM 736 C C . PHE A 1 94 ? 3.322 3.059 -5.238 1.00 95.25 94 PHE A C 1
ATOM 738 O O . PHE A 1 94 ? 2.093 3.124 -5.288 1.00 95.25 94 PHE A O 1
ATOM 745 N N . LEU A 1 95 ? 4.004 3.296 -4.120 1.00 94.56 95 LEU A N 1
ATOM 746 C CA . LEU A 1 95 ? 3.387 3.624 -2.842 1.00 94.56 95 LEU A CA 1
ATOM 747 C C . LEU A 1 95 ? 2.565 4.926 -2.905 1.00 94.56 95 LEU A C 1
ATOM 749 O O . LEU A 1 95 ? 1.439 4.982 -2.401 1.00 94.56 95 LEU A O 1
ATOM 753 N N . ALA A 1 96 ? 3.103 5.967 -3.550 1.00 93.88 96 ALA A N 1
ATOM 754 C CA . ALA A 1 96 ? 2.412 7.241 -3.734 1.00 93.88 96 ALA A CA 1
ATOM 755 C C . ALA A 1 96 ? 1.207 7.116 -4.677 1.00 93.88 96 ALA A C 1
ATOM 757 O O . ALA A 1 96 ? 0.115 7.565 -4.323 1.00 93.88 96 ALA A O 1
ATOM 758 N N . TRP A 1 97 ? 1.388 6.455 -5.822 1.00 94.31 97 TRP A N 1
ATOM 759 C CA . TRP A 1 97 ? 0.343 6.181 -6.806 1.00 94.31 97 TRP A CA 1
ATOM 760 C C . TRP A 1 97 ? -0.817 5.414 -6.171 1.00 94.31 97 TRP A C 1
ATOM 762 O O . TRP A 1 97 ? -1.962 5.851 -6.234 1.00 94.31 97 TRP A O 1
ATOM 772 N N . GLY A 1 98 ? -0.542 4.340 -5.428 1.00 94.44 98 GLY A N 1
ATOM 773 C CA . GLY A 1 98 ? -1.600 3.585 -4.762 1.00 94.44 98 GLY A CA 1
ATOM 774 C C . GLY A 1 98 ? -2.379 4.414 -3.730 1.00 94.44 98 GLY A C 1
ATOM 775 O O . GLY A 1 98 ? -3.527 4.092 -3.426 1.00 94.44 98 GLY A O 1
ATOM 776 N N . ASN A 1 99 ? -1.771 5.440 -3.132 1.00 95.44 99 ASN A N 1
ATOM 777 C CA . ASN A 1 99 ? -2.445 6.347 -2.197 1.00 95.44 99 ASN A CA 1
ATOM 778 C C . ASN A 1 99 ? -3.260 7.424 -2.918 1.00 95.44 99 ASN A C 1
ATOM 780 O O . ASN A 1 99 ? -4.301 7.854 -2.414 1.00 95.44 99 ASN A O 1
ATOM 784 N N . GLU A 1 100 ? -2.815 7.842 -4.096 1.00 93.94 100 GLU A N 1
ATOM 785 C CA . GLU A 1 100 ? -3.580 8.689 -5.003 1.00 93.94 100 GLU A CA 1
ATOM 786 C C . GLU A 1 100 ? -4.838 7.970 -5.496 1.00 93.94 100 GLU A C 1
ATOM 788 O O . GLU A 1 100 ? -5.934 8.466 -5.236 1.00 93.94 100 GLU A O 1
ATOM 793 N N . GLN A 1 101 ? -4.707 6.746 -6.018 1.00 93.56 101 GLN A N 1
ATOM 794 C CA . GLN A 1 101 ? -5.850 5.918 -6.422 1.00 93.56 101 GLN A CA 1
ATOM 795 C C . GLN A 1 101 ? -6.846 5.711 -5.272 1.00 93.56 101 GLN A C 1
ATOM 797 O O . GLN A 1 101 ? -8.058 5.835 -5.453 1.00 93.56 101 GLN A O 1
ATOM 802 N N . LEU A 1 102 ? -6.350 5.428 -4.060 1.00 95.12 102 LEU A N 1
ATOM 803 C CA . LEU A 1 102 ? -7.208 5.298 -2.882 1.00 95.12 102 LEU A CA 1
ATOM 804 C C . LEU A 1 102 ? -7.941 6.608 -2.576 1.00 95.12 102 LEU A C 1
ATOM 806 O O . LEU A 1 102 ? -9.133 6.598 -2.282 1.00 95.12 102 LEU A O 1
ATOM 810 N N . THR A 1 103 ? -7.232 7.737 -2.638 1.00 94.69 103 THR A N 1
ATOM 811 C CA . THR A 1 103 ? -7.828 9.055 -2.399 1.00 94.69 103 THR A CA 1
ATOM 812 C C . THR A 1 103 ? -8.972 9.309 -3.370 1.00 94.69 103 THR A C 1
ATOM 814 O O . THR A 1 103 ? -10.029 9.756 -2.937 1.00 94.69 103 THR A O 1
ATOM 817 N N . GLU A 1 104 ? -8.783 9.004 -4.653 1.00 92.25 104 GLU A N 1
ATOM 818 C CA . GLU A 1 104 ? -9.814 9.151 -5.679 1.00 92.25 104 GLU A CA 1
ATOM 819 C C . GLU A 1 104 ? -11.022 8.261 -5.399 1.00 92.25 104 GLU A C 1
ATOM 821 O O . GLU A 1 104 ? -12.134 8.771 -5.303 1.00 92.25 104 GLU A O 1
ATOM 826 N N . LYS A 1 105 ? -10.814 6.962 -5.150 1.00 91.19 105 LYS A N 1
ATOM 827 C CA . LYS A 1 105 ? -11.913 6.026 -4.859 1.00 91.19 105 LYS A CA 1
ATOM 828 C C . LYS A 1 105 ? -12.700 6.367 -3.596 1.00 91.19 105 LYS A C 1
ATOM 830 O O . LYS A 1 105 ? -13.866 5.999 -3.486 1.00 91.19 105 LYS A O 1
ATOM 835 N N . LEU A 1 106 ? -12.080 7.045 -2.633 1.00 90.56 106 LEU A N 1
ATOM 836 C CA . LEU A 1 106 ? -12.740 7.449 -1.394 1.00 90.56 106 LEU A CA 1
ATOM 837 C C . LEU A 1 106 ? -13.413 8.829 -1.467 1.00 90.56 106 LEU A C 1
ATOM 839 O O . LEU A 1 106 ? -14.116 9.186 -0.518 1.00 90.56 106 LEU A O 1
ATOM 843 N N . ARG A 1 107 ? -13.250 9.603 -2.554 1.00 85.69 107 ARG A N 1
ATOM 844 C CA . ARG A 1 107 ? -13.964 10.886 -2.734 1.00 85.69 107 ARG A CA 1
ATOM 845 C C . ARG A 1 107 ? -15.475 10.693 -2.804 1.00 85.69 107 ARG A C 1
ATOM 847 O O . ARG A 1 107 ? -16.203 11.461 -2.177 1.00 85.69 107 ARG A O 1
ATOM 854 N N . ASP A 1 108 ? -15.905 9.635 -3.482 1.00 74.75 108 ASP A N 1
ATOM 855 C CA . ASP A 1 108 ? -17.317 9.352 -3.764 1.00 74.75 108 ASP A CA 1
ATOM 856 C C . ASP A 1 108 ? -18.010 8.564 -2.644 1.00 74.75 108 ASP A C 1
ATOM 858 O O . ASP A 1 108 ? -19.147 8.119 -2.786 1.00 74.75 108 ASP A O 1
ATOM 862 N N . LEU A 1 109 ? -17.340 8.374 -1.503 1.00 72.81 109 LEU A N 1
ATOM 863 C CA . LEU A 1 109 ? -17.879 7.588 -0.401 1.00 72.81 109 LEU A CA 1
ATOM 864 C C . LEU A 1 109 ? -19.125 8.278 0.197 1.00 72.81 109 LEU A C 1
ATOM 866 O O . LEU A 1 109 ? -19.015 9.405 0.700 1.00 72.81 109 LEU A O 1
ATOM 870 N N . PRO A 1 110 ? -20.305 7.625 0.214 1.00 65.56 110 PRO A N 1
ATOM 871 C CA . PRO A 1 110 ? -21.523 8.214 0.761 1.00 65.56 110 PRO A CA 1
ATOM 872 C C . PRO A 1 110 ? -21.380 8.453 2.270 1.00 65.56 110 PRO A C 1
ATOM 874 O O . PRO A 1 110 ? -21.290 7.540 3.092 1.00 65.56 110 PRO A O 1
ATOM 877 N N . LYS A 1 111 ? -21.339 9.731 2.662 1.00 63.03 111 LYS A N 1
ATOM 878 C CA . LYS A 1 111 ? -20.905 10.146 4.008 1.00 63.03 111 LYS A CA 1
ATOM 879 C C . LYS A 1 111 ? -21.935 9.915 5.120 1.00 63.03 111 LYS A C 1
ATOM 881 O O . LYS A 1 111 ? -21.539 9.928 6.287 1.00 63.03 111 LYS A O 1
ATOM 886 N N . LYS A 1 112 ? -23.222 9.729 4.805 1.00 65.00 112 LYS A N 1
ATOM 887 C CA . LYS A 1 112 ? -24.315 9.873 5.790 1.00 65.00 112 LYS A CA 1
ATOM 888 C C . LYS A 1 112 ? -24.858 8.585 6.421 1.00 65.00 112 LYS A C 1
ATOM 890 O O . LYS A 1 112 ? -25.429 8.692 7.497 1.00 65.00 112 LYS A O 1
ATOM 895 N N . GLN A 1 113 ? -24.677 7.404 5.828 1.00 73.44 113 GLN A N 1
ATOM 896 C CA . GLN A 1 113 ? -25.348 6.188 6.330 1.00 73.44 113 GLN A CA 1
ATOM 897 C C . GLN A 1 113 ? -24.450 5.212 7.099 1.00 73.44 113 GLN A C 1
ATOM 899 O O . GLN A 1 113 ? -24.962 4.406 7.867 1.00 73.44 113 GLN A O 1
ATOM 904 N N . TRP A 1 114 ? -23.126 5.279 6.945 1.00 82.56 114 TRP A N 1
ATOM 905 C CA . TRP A 1 114 ? -22.234 4.273 7.532 1.00 82.56 114 TRP A CA 1
ATOM 906 C C . TRP A 1 114 ? -21.635 4.700 8.869 1.00 82.56 114 TRP A C 1
ATOM 908 O O . TRP A 1 114 ? -21.212 5.850 9.054 1.00 82.56 114 TRP A O 1
ATOM 918 N N . LYS A 1 115 ? -21.513 3.739 9.785 1.00 85.19 115 LYS A N 1
ATOM 919 C CA . LYS A 1 115 ? -20.751 3.890 11.028 1.00 85.19 115 LYS A CA 1
ATOM 920 C C . LYS A 1 115 ? -19.269 4.075 10.696 1.00 85.19 115 LYS A C 1
ATOM 922 O O . LYS A 1 115 ? -18.765 3.581 9.691 1.00 85.19 115 LYS A O 1
ATOM 927 N N . ILE A 1 116 ? -18.526 4.735 11.584 1.00 84.94 116 ILE A N 1
ATOM 928 C CA . ILE A 1 116 ? -17.083 4.993 11.397 1.00 84.94 116 ILE A CA 1
ATOM 929 C C . ILE A 1 116 ? -16.307 3.696 11.112 1.00 84.94 116 ILE A C 1
ATOM 931 O O . ILE A 1 116 ? -15.463 3.672 10.221 1.00 84.94 116 ILE A O 1
ATOM 935 N N . ARG A 1 117 ? -16.629 2.602 11.817 1.00 85.12 117 ARG A N 1
ATOM 936 C CA . ARG A 1 117 ? -15.990 1.291 11.612 1.00 85.12 117 ARG A CA 1
ATOM 937 C C . ARG A 1 117 ? -16.191 0.744 10.195 1.00 85.12 117 ARG A C 1
ATOM 939 O O . ARG A 1 117 ? -15.266 0.173 9.632 1.00 85.12 117 ARG A O 1
ATOM 946 N N . GLU A 1 118 ? -17.375 0.948 9.618 1.00 88.31 118 GLU A N 1
ATOM 947 C CA . GLU A 1 118 ? -17.723 0.482 8.272 1.00 88.31 118 GLU A CA 1
ATOM 948 C C . GLU A 1 118 ? -16.954 1.301 7.239 1.00 88.31 118 GLU A C 1
ATOM 950 O O . GLU A 1 118 ? -16.345 0.736 6.339 1.00 88.31 118 GLU A O 1
ATOM 955 N N . LYS A 1 119 ? -16.858 2.623 7.440 1.00 89.38 119 LYS A N 1
ATOM 956 C CA . LYS A 1 119 ? -16.048 3.506 6.587 1.00 89.38 119 LYS A CA 1
ATOM 957 C C . LYS A 1 119 ? -14.563 3.138 6.603 1.00 89.38 119 LYS A C 1
ATOM 959 O O . LYS A 1 119 ? -13.931 3.107 5.552 1.00 89.38 119 LYS A O 1
ATOM 964 N N . VAL A 1 120 ? -14.004 2.853 7.782 1.00 90.94 120 VAL A N 1
ATOM 965 C CA . VAL A 1 120 ? -12.594 2.448 7.916 1.00 90.94 120 VAL A CA 1
ATOM 966 C C . VAL A 1 120 ? -12.357 1.083 7.271 1.00 90.94 120 VAL A C 1
ATOM 968 O O . VAL A 1 120 ? -11.417 0.946 6.491 1.00 90.94 120 VAL A O 1
ATOM 971 N N . SER A 1 121 ? -13.226 0.104 7.539 1.00 92.62 121 SER A N 1
ATOM 972 C CA . SER A 1 121 ? -13.134 -1.238 6.943 1.00 92.62 121 SER A CA 1
ATOM 973 C C . SER A 1 121 ? -13.226 -1.170 5.421 1.00 92.62 121 SER A C 1
ATOM 975 O O . SER A 1 121 ? -12.403 -1.754 4.724 1.00 92.62 121 SER A O 1
ATOM 977 N N . TYR A 1 122 ? -14.161 -0.376 4.898 1.00 92.75 122 TYR A N 1
ATOM 978 C CA . TYR A 1 122 ? -14.288 -0.123 3.468 1.00 92.75 122 TYR A CA 1
ATOM 979 C C . TYR A 1 122 ? -13.035 0.532 2.881 1.00 92.75 122 TYR A C 1
ATOM 981 O O . TYR A 1 122 ? -12.577 0.122 1.822 1.00 92.75 122 TYR A O 1
ATOM 989 N N . GLY A 1 123 ? -12.443 1.514 3.567 1.00 94.06 123 GLY A N 1
ATOM 990 C CA . GLY A 1 123 ? -11.204 2.152 3.120 1.00 94.06 123 GLY A CA 1
ATOM 991 C C . GLY A 1 123 ? -10.032 1.176 3.007 1.00 94.06 123 GLY A C 1
ATOM 992 O O . GLY A 1 123 ? -9.314 1.197 2.008 1.00 94.06 123 GLY A O 1
ATOM 993 N N . VAL A 1 124 ? -9.868 0.289 3.995 1.00 96.25 124 VAL A N 1
ATOM 994 C CA . VAL A 1 124 ? -8.845 -0.771 3.956 1.00 96.25 124 VAL A CA 1
ATOM 995 C C . VAL A 1 124 ? -9.131 -1.755 2.821 1.00 96.25 124 VAL A C 1
ATOM 997 O O . VAL A 1 124 ? -8.243 -2.015 2.013 1.00 96.25 124 VAL A O 1
ATOM 1000 N N . ARG A 1 125 ? -10.373 -2.240 2.707 1.00 95.69 125 ARG A N 1
ATOM 1001 C CA . ARG A 1 125 ? -10.792 -3.156 1.638 1.00 95.69 125 ARG A CA 1
ATOM 1002 C C . ARG A 1 125 ? -10.543 -2.562 0.253 1.00 95.69 125 ARG A C 1
ATOM 1004 O O . ARG A 1 125 ? -9.879 -3.189 -0.562 1.00 95.69 125 ARG A O 1
ATOM 1011 N N . LYS A 1 126 ? -10.965 -1.319 0.008 1.00 95.50 126 LYS A N 1
ATOM 1012 C CA . LYS A 1 126 ? -10.759 -0.644 -1.282 1.00 95.50 126 LYS A CA 1
ATOM 1013 C C . LYS A 1 126 ? -9.289 -0.474 -1.633 1.00 95.50 126 LYS A C 1
ATOM 1015 O O . LYS A 1 126 ? -8.938 -0.586 -2.802 1.00 95.50 126 LYS A O 1
ATOM 1020 N N . LYS A 1 127 ? -8.420 -0.224 -0.649 1.00 96.00 127 LYS A N 1
ATOM 1021 C CA . LYS A 1 127 ? -6.972 -0.173 -0.888 1.00 96.00 127 LYS A CA 1
ATOM 1022 C C . LYS A 1 127 ? -6.439 -1.518 -1.389 1.00 96.00 127 LYS A C 1
ATOM 1024 O O . LYS A 1 127 ? -5.657 -1.518 -2.330 1.00 96.00 127 LYS A O 1
ATOM 1029 N N . LEU A 1 128 ? -6.861 -2.628 -0.787 1.00 96.88 128 LEU A N 1
ATOM 1030 C CA . LEU A 1 128 ? -6.421 -3.973 -1.180 1.00 96.88 128 LEU A CA 1
ATOM 1031 C C . LEU A 1 128 ? -7.019 -4.407 -2.528 1.00 96.88 128 LEU A C 1
ATOM 1033 O O . LEU A 1 128 ? -6.301 -4.909 -3.388 1.00 96.88 128 LEU A O 1
ATOM 1037 N N . GLU A 1 129 ? -8.295 -4.108 -2.774 1.00 95.25 129 GLU A N 1
ATOM 1038 C CA . GLU A 1 129 ? -8.938 -4.333 -4.077 1.00 95.25 129 GLU A CA 1
ATOM 1039 C C . GLU A 1 129 ? -8.219 -3.570 -5.205 1.00 95.25 129 GLU A C 1
ATOM 1041 O O . GLU A 1 129 ? -7.948 -4.132 -6.261 1.00 95.25 129 GLU A O 1
ATOM 1046 N N . LEU A 1 130 ? -7.819 -2.311 -4.971 1.00 94.88 130 LEU A N 1
ATOM 1047 C CA . LEU A 1 130 ? -7.031 -1.527 -5.935 1.00 94.88 130 LEU A CA 1
ATOM 1048 C C . LEU A 1 130 ? -5.673 -2.159 -6.267 1.00 94.88 130 LEU A C 1
ATOM 1050 O O . LEU A 1 130 ? -5.166 -1.976 -7.373 1.00 94.88 130 LEU A O 1
ATOM 1054 N N . LEU A 1 131 ? -5.074 -2.870 -5.313 1.00 94.69 131 LEU A N 1
ATOM 1055 C CA . LEU A 1 131 ? -3.778 -3.528 -5.469 1.00 94.69 131 LEU A CA 1
ATOM 1056 C C . LEU A 1 131 ? -3.894 -4.951 -6.025 1.00 94.69 131 LEU A C 1
ATOM 1058 O O . LEU A 1 131 ? -2.873 -5.546 -6.353 1.00 94.69 131 LEU A O 1
ATOM 1062 N N . THR A 1 132 ? -5.106 -5.489 -6.174 1.00 94.56 132 THR A N 1
ATOM 1063 C CA . THR A 1 132 ? -5.339 -6.863 -6.647 1.00 94.56 132 THR A CA 1
ATOM 1064 C C . THR A 1 132 ? -4.700 -7.151 -8.011 1.00 94.56 132 THR A C 1
ATOM 1066 O O . THR A 1 132 ? -3.977 -8.144 -8.107 1.00 94.56 132 THR A O 1
ATOM 1069 N N . PRO A 1 133 ? -4.807 -6.273 -9.031 1.00 93.06 133 PRO A N 1
ATOM 1070 C CA . PRO A 1 133 ? -4.113 -6.479 -10.308 1.00 93.06 133 PRO A CA 1
ATOM 1071 C C . PRO A 1 133 ? -2.579 -6.436 -10.205 1.00 93.06 133 PRO A C 1
ATOM 1073 O O . PRO A 1 133 ? -1.883 -6.840 -11.131 1.00 93.06 133 PRO A O 1
ATOM 1076 N N . TYR A 1 134 ? -2.045 -5.928 -9.092 1.00 94.06 134 TYR A N 1
ATOM 1077 C CA . TYR A 1 134 ? -0.620 -5.694 -8.854 1.00 94.06 134 TYR A CA 1
ATOM 1078 C C . TYR A 1 134 ? -0.106 -6.475 -7.640 1.00 94.06 134 TYR A C 1
ATOM 1080 O O . TYR A 1 134 ? 0.883 -6.085 -7.020 1.00 94.06 134 TYR A O 1
ATOM 1088 N N . ARG A 1 135 ? -0.770 -7.581 -7.287 1.00 94.56 135 ARG A N 1
ATOM 1089 C CA . ARG A 1 135 ? -0.503 -8.340 -6.058 1.00 94.56 135 ARG A CA 1
ATOM 1090 C C . ARG A 1 135 ? 0.949 -8.796 -5.940 1.00 94.56 135 ARG A C 1
ATOM 1092 O O . ARG A 1 135 ? 1.542 -8.659 -4.874 1.00 94.56 135 ARG A O 1
ATOM 1099 N N . ASP A 1 136 ? 1.555 -9.278 -7.022 1.00 94.25 136 ASP A N 1
ATOM 1100 C CA . ASP A 1 136 ? 2.957 -9.712 -6.987 1.00 94.25 136 ASP A CA 1
ATOM 1101 C C . ASP A 1 136 ? 3.935 -8.539 -6.862 1.00 94.25 136 ASP A C 1
ATOM 1103 O O . ASP A 1 136 ? 4.950 -8.653 -6.174 1.00 94.25 136 ASP A O 1
ATOM 1107 N N . ALA A 1 137 ? 3.606 -7.379 -7.436 1.00 94.50 137 ALA A N 1
ATOM 1108 C CA . ALA A 1 137 ? 4.369 -6.160 -7.195 1.00 94.50 137 ALA A CA 1
ATOM 1109 C C . ALA A 1 137 ? 4.236 -5.705 -5.731 1.00 94.50 137 ALA A C 1
ATOM 1111 O O . ALA A 1 137 ? 5.231 -5.327 -5.118 1.00 94.50 137 ALA A O 1
ATOM 1112 N N . GLU A 1 138 ? 3.048 -5.810 -5.127 1.00 95.69 138 GLU A N 1
ATOM 1113 C CA . GLU A 1 138 ? 2.850 -5.511 -3.703 1.00 95.69 138 GLU A CA 1
ATOM 1114 C C . GLU A 1 138 ? 3.665 -6.460 -2.808 1.00 95.69 138 GLU A C 1
ATOM 1116 O O . GLU A 1 138 ? 4.310 -5.996 -1.867 1.00 95.69 138 GLU A O 1
ATOM 1121 N N . LYS A 1 139 ? 3.745 -7.764 -3.130 1.00 95.25 139 LYS A N 1
ATOM 1122 C CA . LYS A 1 139 ? 4.640 -8.707 -2.425 1.00 95.25 139 LYS A CA 1
ATOM 1123 C C . LYS A 1 139 ? 6.087 -8.205 -2.441 1.00 95.25 139 LYS A C 1
ATOM 1125 O O . LYS A 1 139 ? 6.728 -8.134 -1.392 1.00 95.25 139 LYS A O 1
ATOM 1130 N N . GLN A 1 140 ? 6.590 -7.800 -3.608 1.00 95.19 140 GLN A N 1
ATOM 1131 C CA . GLN A 1 140 ? 7.944 -7.248 -3.739 1.00 95.19 140 GLN A CA 1
ATOM 1132 C C . GLN A 1 140 ? 8.107 -5.925 -2.973 1.00 95.19 140 GLN A C 1
ATOM 1134 O O . GLN A 1 140 ? 9.153 -5.682 -2.367 1.00 95.19 140 GLN A O 1
ATOM 1139 N N . ALA A 1 141 ? 7.072 -5.083 -2.937 1.00 95.19 141 ALA A N 1
ATOM 1140 C CA . ALA A 1 141 ? 7.090 -3.820 -2.207 1.00 95.19 141 ALA A CA 1
ATOM 1141 C C . ALA A 1 141 ? 7.176 -4.053 -0.693 1.00 95.19 141 ALA A C 1
ATOM 1143 O O . ALA A 1 141 ? 7.965 -3.392 -0.012 1.00 95.19 141 ALA A O 1
ATOM 1144 N N . VAL A 1 142 ? 6.428 -5.023 -0.160 1.00 94.81 142 VAL A N 1
ATOM 1145 C CA . VAL A 1 142 ? 6.488 -5.416 1.256 1.00 94.81 142 VAL A CA 1
ATOM 1146 C C . VAL A 1 142 ? 7.881 -5.932 1.624 1.00 94.81 142 VAL A C 1
ATOM 1148 O O . VAL A 1 142 ? 8.451 -5.501 2.627 1.00 94.81 142 VAL A O 1
ATOM 1151 N N . LEU A 1 143 ? 8.486 -6.776 0.784 1.00 93.50 143 LEU A N 1
ATOM 1152 C CA . LEU A 1 143 ? 9.845 -7.283 1.011 1.00 93.50 143 LEU A CA 1
ATOM 1153 C C . LEU A 1 143 ? 10.899 -6.167 1.033 1.00 93.50 143 LEU A C 1
ATOM 1155 O O . LEU A 1 143 ? 11.822 -6.194 1.849 1.00 93.50 143 LEU A O 1
ATOM 1159 N N . LEU A 1 144 ? 10.774 -5.167 0.156 1.00 93.38 144 LEU A N 1
ATOM 1160 C CA . LEU A 1 144 ? 11.684 -4.020 0.145 1.00 93.38 144 LEU A CA 1
ATOM 1161 C C . LEU A 1 144 ? 11.461 -3.098 1.343 1.00 93.38 144 LEU A C 1
ATOM 1163 O O . LEU A 1 144 ? 12.424 -2.695 1.991 1.00 93.38 144 LEU A O 1
ATOM 1167 N N . THR A 1 145 ? 10.208 -2.782 1.661 1.00 93.31 145 THR A N 1
ATOM 1168 C CA . THR A 1 145 ? 9.856 -1.871 2.763 1.00 93.31 145 THR A CA 1
ATOM 1169 C C . THR A 1 145 ? 10.179 -2.430 4.146 1.00 93.31 145 THR A C 1
ATOM 1171 O O . THR A 1 145 ? 10.352 -1.645 5.078 1.00 93.31 145 THR A O 1
ATOM 1174 N N . ALA A 1 146 ? 10.322 -3.752 4.276 1.00 91.94 146 ALA A N 1
ATOM 1175 C CA . ALA A 1 146 ? 10.811 -4.408 5.486 1.00 91.94 146 ALA A CA 1
ATOM 1176 C C . ALA A 1 146 ? 12.303 -4.138 5.766 1.00 91.94 146 ALA A C 1
ATOM 1178 O O . ALA A 1 146 ? 12.758 -4.321 6.896 1.00 91.94 146 ALA A O 1
ATOM 1179 N N . ARG A 1 147 ? 13.0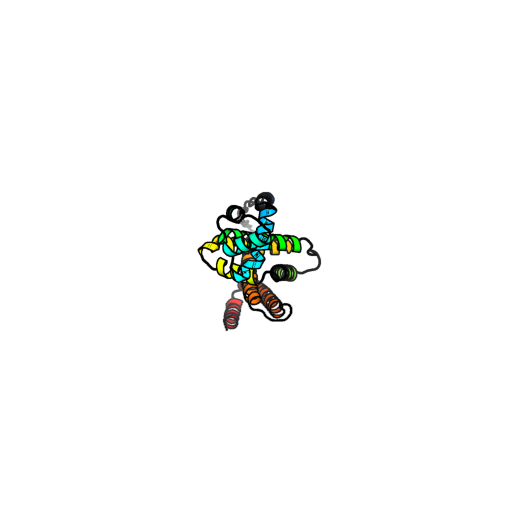85 -3.700 4.768 1.00 93.94 147 ARG A N 1
ATOM 1180 C CA . ARG A 1 147 ? 14.511 -3.411 4.967 1.00 93.94 147 ARG A CA 1
ATOM 1181 C C . ARG A 1 147 ? 14.682 -2.074 5.706 1.00 93.94 147 ARG A C 1
ATOM 1183 O O . ARG A 1 147 ? 14.077 -1.082 5.291 1.00 93.94 147 ARG A O 1
ATOM 1190 N N . PRO A 1 148 ? 15.576 -1.981 6.711 1.00 93.25 148 PRO A N 1
ATOM 1191 C CA . PRO A 1 148 ? 15.759 -0.763 7.510 1.00 93.25 148 PRO A CA 1
ATOM 1192 C C . PRO A 1 148 ? 16.039 0.509 6.696 1.00 93.25 148 PRO A C 1
ATOM 1194 O O . PRO A 1 148 ? 15.550 1.581 7.035 1.00 93.25 148 PRO A O 1
ATOM 1197 N N . MET A 1 149 ? 16.759 0.393 5.575 1.00 92.75 149 MET A N 1
ATOM 1198 C CA . MET A 1 149 ? 17.073 1.516 4.675 1.00 92.75 149 MET A CA 1
ATOM 1199 C C . MET A 1 149 ? 15.844 2.172 4.013 1.00 92.75 149 MET A C 1
ATOM 1201 O O . MET A 1 149 ? 15.948 3.282 3.495 1.00 92.75 149 MET A O 1
ATOM 1205 N N . TYR A 1 150 ? 14.696 1.488 4.002 1.00 93.88 150 TYR A N 1
ATOM 1206 C CA . TYR A 1 150 ? 13.428 1.994 3.468 1.00 93.88 150 TYR A CA 1
ATOM 1207 C C . TYR A 1 150 ? 12.418 2.336 4.571 1.00 93.88 150 TYR A C 1
ATOM 1209 O O . TYR A 1 150 ? 11.276 2.674 4.255 1.00 93.88 150 TYR A O 1
ATOM 1217 N N . ALA A 1 151 ? 12.814 2.275 5.849 1.00 91.25 151 ALA A N 1
ATOM 1218 C CA . ALA A 1 151 ? 11.928 2.534 6.983 1.00 91.25 151 ALA A CA 1
ATOM 1219 C C . ALA A 1 151 ? 11.309 3.942 6.941 1.00 91.25 151 ALA A C 1
ATOM 1221 O O . ALA A 1 151 ? 10.142 4.128 7.279 1.00 91.25 151 ALA A O 1
ATOM 1222 N N . ASP A 1 152 ? 12.0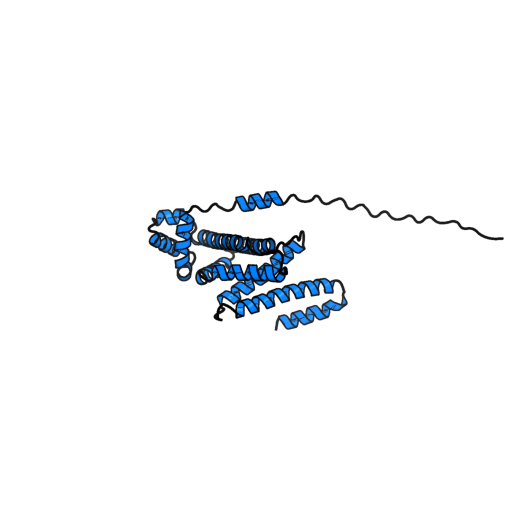67 4.939 6.484 1.00 93.44 152 ASP A N 1
ATOM 1223 C CA . ASP A 1 152 ? 11.594 6.317 6.346 1.00 93.44 152 ASP A CA 1
ATOM 1224 C C . ASP A 1 152 ? 10.425 6.424 5.351 1.00 93.44 152 ASP A C 1
ATOM 1226 O O . ASP A 1 152 ? 9.395 7.048 5.627 1.00 93.44 152 ASP A O 1
ATOM 1230 N N . LEU A 1 153 ? 10.571 5.770 4.200 1.00 92.38 153 LEU A N 1
ATOM 1231 C CA . LEU A 1 153 ? 9.589 5.748 3.128 1.00 92.38 153 LEU A CA 1
ATOM 1232 C C . LEU A 1 153 ? 8.367 4.905 3.504 1.00 92.38 153 LEU A C 1
ATOM 1234 O O . LEU A 1 153 ? 7.231 5.328 3.259 1.00 92.38 153 LEU A O 1
ATOM 1238 N N . SER A 1 154 ? 8.586 3.733 4.102 1.00 92.50 154 SER A N 1
ATOM 1239 C CA . SER A 1 154 ? 7.520 2.798 4.457 1.00 92.50 154 SER A CA 1
ATOM 1240 C C . SER A 1 154 ? 6.628 3.359 5.561 1.00 92.50 154 SER A C 1
ATOM 1242 O O . SER A 1 154 ? 5.409 3.410 5.391 1.00 92.50 154 SER A O 1
ATOM 1244 N N . LEU A 1 155 ? 7.213 3.892 6.639 1.00 93.94 155 LEU A N 1
ATOM 1245 C CA . LEU A 1 155 ? 6.462 4.496 7.743 1.00 93.94 155 LEU A CA 1
ATOM 1246 C C . LEU A 1 155 ? 5.683 5.730 7.292 1.00 93.94 155 LEU A C 1
ATOM 1248 O O . LEU A 1 155 ? 4.514 5.890 7.653 1.00 93.94 155 LEU A O 1
ATOM 1252 N N . LYS A 1 156 ? 6.301 6.591 6.475 1.00 94.50 156 LYS A N 1
ATOM 1253 C CA . LYS A 1 156 ? 5.631 7.776 5.931 1.00 94.50 156 LYS A CA 1
ATOM 1254 C C . LYS A 1 156 ? 4.430 7.392 5.073 1.00 94.50 156 LYS A C 1
ATOM 1256 O O . LYS A 1 156 ? 3.349 7.943 5.263 1.00 94.50 156 LYS A O 1
ATOM 1261 N N . THR A 1 157 ? 4.607 6.438 4.164 1.00 94.06 157 THR A N 1
ATOM 1262 C CA . THR A 1 157 ? 3.524 5.992 3.282 1.00 94.06 157 THR A CA 1
ATOM 1263 C C . THR A 1 157 ? 2.409 5.328 4.077 1.00 94.06 157 THR A C 1
ATOM 1265 O O . THR A 1 157 ? 1.245 5.655 3.869 1.00 94.06 157 THR A O 1
ATOM 1268 N N . LEU A 1 158 ? 2.745 4.437 5.013 1.00 95.25 158 LEU A N 1
ATOM 1269 C CA . LEU A 1 158 ? 1.769 3.764 5.869 1.00 95.25 158 LEU A CA 1
ATOM 1270 C C . LEU A 1 158 ? 0.933 4.774 6.661 1.00 95.25 158 LEU A C 1
ATOM 1272 O O . LEU A 1 158 ? -0.294 4.664 6.726 1.00 95.25 158 LEU A O 1
ATOM 1276 N N . TYR A 1 159 ? 1.592 5.790 7.222 1.00 94.50 159 TYR A N 1
ATOM 1277 C CA . TYR A 1 159 ? 0.916 6.889 7.894 1.00 94.50 159 TYR A CA 1
ATOM 1278 C C . TYR A 1 159 ? -0.015 7.650 6.944 1.00 94.50 159 TYR A C 1
ATOM 1280 O O . TYR A 1 159 ? -1.169 7.892 7.298 1.00 94.50 159 TYR A O 1
ATOM 1288 N N . ASP A 1 160 ? 0.458 8.003 5.745 1.00 94.69 160 ASP A N 1
ATOM 1289 C CA . ASP A 1 160 ? -0.339 8.719 4.746 1.00 94.69 160 ASP A CA 1
ATOM 1290 C C . ASP A 1 160 ? -1.571 7.893 4.320 1.00 94.69 160 ASP A C 1
ATOM 1292 O O . ASP A 1 160 ? -2.670 8.443 4.243 1.00 94.69 160 ASP A O 1
ATOM 1296 N N . THR A 1 161 ? -1.442 6.572 4.143 1.00 95.75 161 THR A N 1
ATOM 1297 C CA . THR A 1 161 ? -2.567 5.658 3.865 1.00 95.75 161 THR A CA 1
ATOM 1298 C C . THR A 1 161 ? -3.603 5.696 4.986 1.00 95.75 161 THR A C 1
ATOM 1300 O O . THR A 1 161 ? -4.794 5.896 4.738 1.00 95.75 161 THR A O 1
ATOM 1303 N N . CYS A 1 162 ? -3.159 5.553 6.238 1.00 95.00 162 CYS A N 1
ATOM 1304 C CA . CYS A 1 162 ? -4.048 5.602 7.397 1.00 95.00 162 CYS A CA 1
ATOM 1305 C C . CYS A 1 162 ? -4.745 6.963 7.514 1.00 95.00 162 CYS A C 1
ATOM 1307 O O . CYS A 1 162 ? -5.929 7.033 7.843 1.00 95.00 162 CYS A O 1
ATOM 1309 N N . ASP A 1 163 ? -4.025 8.051 7.242 1.00 93.06 163 ASP A N 1
ATOM 1310 C CA . ASP A 1 163 ? -4.565 9.406 7.270 1.00 93.06 163 ASP A CA 1
ATOM 1311 C C . ASP A 1 163 ? -5.619 9.624 6.174 1.00 93.06 163 ASP A C 1
ATOM 1313 O O . ASP A 1 163 ? -6.665 10.207 6.458 1.00 93.06 163 ASP A O 1
ATOM 1317 N N . ILE A 1 164 ? -5.401 9.109 4.959 1.00 94.12 164 ILE A N 1
ATOM 1318 C CA . ILE A 1 164 ? -6.379 9.137 3.858 1.00 94.12 164 ILE A CA 1
ATOM 1319 C C . ILE A 1 164 ? -7.673 8.423 4.266 1.00 94.12 164 ILE A C 1
ATOM 1321 O O . ILE A 1 164 ? -8.754 9.002 4.138 1.00 94.12 164 ILE A O 1
ATOM 1325 N N . ILE A 1 165 ? -7.573 7.210 4.819 1.00 93.00 165 ILE A N 1
ATOM 1326 C CA . ILE A 1 165 ? -8.741 6.426 5.255 1.00 93.00 165 ILE A CA 1
ATOM 1327 C C . ILE A 1 165 ? -9.506 7.161 6.364 1.00 93.00 165 ILE A C 1
ATOM 1329 O O . ILE A 1 165 ? -10.726 7.312 6.286 1.00 93.00 165 ILE A O 1
ATOM 1333 N N . TRP A 1 166 ? -8.809 7.677 7.381 1.00 90.88 166 TRP A N 1
ATOM 1334 C CA . TRP A 1 166 ? -9.453 8.399 8.484 1.00 90.88 166 TRP A CA 1
ATOM 1335 C C . TRP A 1 166 ? -10.103 9.718 8.047 1.00 90.88 166 TRP A C 1
ATOM 1337 O O . TRP A 1 166 ? -11.179 10.066 8.541 1.00 90.88 166 TRP A O 1
ATOM 1347 N N . ARG A 1 167 ? -9.496 10.440 7.098 1.00 89.38 167 ARG A N 1
ATOM 1348 C CA . ARG A 1 167 ? -10.106 11.637 6.496 1.00 89.38 167 ARG A CA 1
ATOM 1349 C C . ARG A 1 167 ? -11.368 11.294 5.721 1.00 89.38 167 ARG A C 1
ATOM 1351 O O . ARG A 1 167 ? -12.374 11.978 5.888 1.00 89.38 167 ARG A O 1
ATOM 1358 N N . ALA A 1 168 ? -11.332 10.238 4.912 1.00 88.38 168 ALA A N 1
ATOM 1359 C CA . ALA A 1 168 ? -12.505 9.766 4.182 1.00 88.38 168 ALA A CA 1
ATOM 1360 C C . ALA A 1 168 ? -13.632 9.344 5.139 1.00 88.38 168 ALA A C 1
ATOM 1362 O O . ALA A 1 168 ? -14.800 9.666 4.921 1.00 88.38 168 ALA A O 1
ATOM 1363 N N . ALA A 1 169 ? -13.276 8.736 6.276 1.00 86.44 169 ALA A N 1
ATOM 1364 C CA . ALA A 1 169 ? -14.214 8.401 7.343 1.00 86.44 169 ALA A CA 1
ATOM 1365 C C . ALA A 1 169 ? -14.823 9.628 8.060 1.00 86.44 169 ALA A C 1
ATOM 1367 O O . ALA A 1 169 ? -15.724 9.458 8.884 1.00 86.44 169 ALA A O 1
ATOM 1368 N N . SER A 1 170 ? -14.398 10.851 7.710 1.00 81.88 170 SER A N 1
ATOM 1369 C CA . SER A 1 170 ? -14.828 12.121 8.311 1.00 81.88 170 SER A CA 1
ATOM 1370 C C . SER A 1 170 ? -14.507 12.221 9.808 1.00 81.88 170 SER A C 1
ATOM 1372 O O . SER A 1 170 ? -15.292 12.768 10.580 1.00 81.88 170 SER A O 1
ATOM 1374 N N . ASP A 1 171 ? -13.359 11.686 10.238 1.00 71.56 171 ASP A N 1
ATOM 1375 C CA . ASP A 1 171 ? -12.902 11.829 11.623 1.00 71.56 171 ASP A CA 1
ATOM 1376 C C . ASP A 1 171 ? -12.583 13.294 11.956 1.00 71.56 171 ASP A C 1
ATOM 1378 O O . ASP A 1 171 ? -11.716 13.913 11.342 1.00 71.56 171 ASP A O 1
ATOM 1382 N N . THR A 1 172 ? -13.272 13.836 12.960 1.00 60.91 172 THR A N 1
ATOM 1383 C CA . THR A 1 172 ? -13.072 15.197 13.487 1.00 60.91 172 THR A CA 1
ATOM 1384 C C . THR A 1 172 ? -12.170 15.228 14.722 1.00 60.91 172 THR A C 1
ATOM 1386 O O . THR A 1 172 ? -12.012 16.274 15.348 1.00 60.91 172 THR A O 1
ATOM 1389 N N . SER A 1 173 ? -11.578 14.089 15.100 1.00 63.72 173 SER A N 1
ATOM 1390 C CA . SER A 1 173 ? -10.781 13.987 16.324 1.00 63.72 173 SER A CA 1
ATOM 1391 C C . SER A 1 173 ? -9.515 14.835 16.245 1.00 63.72 173 SER A C 1
ATOM 1393 O O . SER A 1 173 ? -8.676 14.639 15.366 1.00 63.72 173 SER A O 1
ATOM 1395 N N . THR A 1 174 ? -9.333 15.724 17.217 1.00 49.00 174 THR A N 1
ATOM 1396 C CA . THR A 1 174 ? -8.067 16.418 17.472 1.00 49.00 174 THR A CA 1
ATOM 1397 C C . THR A 1 174 ? -7.320 15.735 18.628 1.00 49.00 174 THR A C 1
ATOM 1399 O O . THR A 1 174 ? -7.892 14.941 19.374 1.00 49.00 174 THR A O 1
ATOM 1402 N N . ASP A 1 175 ? -6.016 15.995 18.760 1.00 61.47 175 ASP A N 1
ATOM 1403 C CA . ASP A 1 175 ? -5.184 15.594 19.914 1.00 61.47 175 ASP A CA 1
ATOM 1404 C C . ASP A 1 175 ? -4.796 14.099 19.991 1.00 61.47 175 ASP A C 1
ATOM 1406 O O . ASP A 1 175 ? -4.547 13.452 18.979 1.00 61.47 175 ASP A O 1
ATOM 1410 N N . TRP A 1 176 ? -4.654 13.525 21.190 1.00 57.94 176 TRP A N 1
ATOM 1411 C CA . TRP A 1 176 ? -4.137 12.160 21.408 1.00 57.94 176 TRP A CA 1
ATOM 1412 C C . TRP A 1 176 ? -4.933 11.058 20.696 1.00 57.94 176 TRP A C 1
ATOM 1414 O O . TRP A 1 176 ? -4.375 10.032 20.290 1.00 57.94 176 TRP A O 1
ATOM 1424 N N . ASN A 1 177 ? -6.233 11.284 20.506 1.00 76.94 177 ASN A N 1
ATOM 1425 C CA . ASN A 1 177 ? -7.111 10.365 19.792 1.00 76.94 177 ASN A CA 1
ATOM 1426 C C . ASN A 1 177 ? -6.723 10.268 18.304 1.00 76.94 177 ASN A C 1
ATOM 1428 O O . ASN A 1 177 ? -6.773 9.191 17.718 1.00 76.94 177 ASN A O 1
ATOM 1432 N N . PHE A 1 178 ? -6.245 11.368 17.713 1.00 76.31 178 PHE A N 1
ATOM 1433 C CA . PHE A 1 178 ? -5.817 11.438 16.315 1.00 76.31 178 PHE A CA 1
ATOM 1434 C C . PHE A 1 178 ? -4.639 10.500 16.014 1.00 76.31 178 PHE A C 1
ATOM 1436 O O . PHE A 1 178 ? -4.656 9.786 15.006 1.00 76.31 178 PHE A O 1
ATOM 1443 N N . TYR A 1 179 ? -3.628 10.483 16.891 1.00 77.62 179 TYR A N 1
ATOM 1444 C CA . TYR A 1 179 ? -2.449 9.627 16.731 1.00 77.62 179 TYR A CA 1
ATOM 1445 C C . TYR A 1 179 ? -2.763 8.171 17.068 1.00 77.62 179 TYR A C 1
ATOM 1447 O O . TYR A 1 179 ? -2.464 7.287 16.270 1.00 77.62 179 TYR A O 1
ATOM 1455 N N . THR A 1 180 ? -3.453 7.926 18.187 1.00 83.50 180 THR A N 1
ATOM 1456 C CA . THR A 1 180 ? -3.809 6.564 18.623 1.00 83.50 180 THR A CA 1
ATOM 1457 C C . THR A 1 180 ? -4.620 5.825 17.557 1.00 83.50 180 THR A C 1
ATOM 1459 O O . THR A 1 180 ? -4.321 4.675 17.241 1.00 83.50 180 THR A O 1
ATOM 1462 N N . LYS A 1 181 ? -5.603 6.493 16.940 1.00 87.31 181 LYS A N 1
ATOM 1463 C CA . LYS A 1 181 ? -6.415 5.925 15.854 1.00 87.31 181 LYS A CA 1
ATOM 1464 C C . LYS A 1 181 ? -5.595 5.528 14.628 1.00 87.31 181 LYS A C 1
ATOM 1466 O O . LYS A 1 181 ? -5.853 4.483 14.036 1.00 87.31 181 LYS A O 1
ATOM 1471 N N . ARG A 1 182 ? -4.614 6.347 14.239 1.00 89.88 182 ARG A N 1
ATOM 1472 C CA . ARG A 1 182 ? -3.744 6.071 13.083 1.00 89.88 182 ARG A CA 1
ATOM 1473 C C . ARG A 1 182 ? -2.775 4.938 13.372 1.00 89.88 182 ARG A C 1
ATOM 1475 O O . ARG A 1 182 ? -2.613 4.079 12.520 1.00 89.88 182 ARG A O 1
ATOM 1482 N N . THR A 1 183 ? -2.205 4.884 14.571 1.00 90.25 183 THR A N 1
ATOM 1483 C CA . THR A 1 183 ? -1.338 3.772 14.982 1.00 90.25 183 THR A CA 1
ATOM 1484 C C . THR A 1 183 ? -2.103 2.450 15.032 1.00 90.25 183 THR A C 1
ATOM 1486 O O . THR A 1 183 ? -1.627 1.450 14.504 1.00 90.25 183 THR A O 1
ATOM 1489 N N . LEU A 1 184 ? -3.311 2.437 15.608 1.00 91.62 184 LEU A N 1
ATOM 1490 C CA . LEU A 1 184 ? -4.145 1.231 15.640 1.00 91.62 184 LEU A CA 1
ATOM 1491 C C . LEU A 1 184 ? -4.553 0.797 14.230 1.00 91.62 184 LEU A C 1
ATOM 1493 O O . LEU A 1 184 ? -4.449 -0.383 13.905 1.00 91.62 184 LEU A O 1
ATOM 1497 N N . LEU A 1 185 ? -4.953 1.745 13.375 1.00 93.81 185 LEU A N 1
ATOM 1498 C CA . LEU A 1 185 ? -5.271 1.441 11.981 1.00 93.81 185 LEU A CA 1
ATOM 1499 C C . LEU A 1 185 ? -4.051 0.929 11.211 1.00 93.81 185 LEU A C 1
ATOM 1501 O O . LEU A 1 185 ? -4.208 0.012 10.419 1.00 93.81 185 LEU A O 1
ATOM 1505 N N . ALA A 1 186 ? -2.851 1.454 11.461 1.00 94.81 186 ALA A N 1
ATOM 1506 C CA . ALA A 1 186 ? -1.629 0.954 10.840 1.00 94.81 186 ALA A CA 1
ATOM 1507 C C . ALA A 1 186 ? -1.395 -0.526 11.181 1.00 94.81 186 ALA A C 1
ATOM 1509 O O . ALA A 1 186 ? -1.111 -1.318 10.289 1.00 94.81 186 ALA A O 1
ATOM 1510 N N . GLY A 1 187 ? -1.608 -0.927 12.440 1.00 94.44 187 GLY A N 1
ATOM 1511 C CA . GLY A 1 187 ? -1.534 -2.336 12.841 1.00 94.44 187 GLY A CA 1
ATOM 1512 C C . GLY A 1 187 ? -2.586 -3.214 12.154 1.00 94.44 187 GLY A C 1
ATOM 1513 O O . GLY A 1 187 ? -2.263 -4.293 11.652 1.00 94.44 187 GLY A O 1
ATOM 1514 N N . VAL A 1 188 ? -3.835 -2.740 12.077 1.00 95.50 188 VAL A N 1
ATOM 1515 C CA . VAL A 1 188 ? -4.912 -3.445 11.358 1.00 95.50 188 VAL A CA 1
ATOM 1516 C C . VAL A 1 188 ? -4.585 -3.572 9.871 1.00 95.50 188 VAL A C 1
ATOM 1518 O O . VAL A 1 188 ? -4.665 -4.667 9.327 1.00 95.50 188 VAL A O 1
ATOM 1521 N N . TYR A 1 189 ? -4.180 -2.480 9.224 1.00 96.94 189 TYR A N 1
ATOM 1522 C CA . TYR A 1 189 ? -3.849 -2.450 7.804 1.00 96.94 189 TYR A CA 1
ATOM 1523 C C . TYR A 1 189 ? -2.691 -3.391 7.486 1.00 96.94 189 TYR A C 1
ATOM 1525 O O . TYR A 1 189 ? -2.847 -4.257 6.636 1.00 96.94 189 TYR A O 1
ATOM 1533 N N . THR A 1 190 ? -1.563 -3.279 8.193 1.00 95.94 190 THR A N 1
ATOM 1534 C CA . THR A 1 190 ? -0.380 -4.104 7.918 1.00 95.94 190 THR A CA 1
ATOM 1535 C C . THR A 1 190 ? -0.661 -5.587 8.149 1.00 95.94 190 THR A C 1
ATOM 1537 O O . THR A 1 190 ? -0.298 -6.407 7.314 1.00 95.94 190 THR A O 1
ATOM 1540 N N . SER A 1 191 ? -1.352 -5.954 9.235 1.00 96.56 191 SER A N 1
ATOM 1541 C CA . SER A 1 191 ? -1.714 -7.363 9.470 1.00 96.56 191 SER A CA 1
ATOM 1542 C C . SER A 1 191 ? -2.692 -7.900 8.420 1.00 96.56 191 SER A C 1
ATOM 1544 O O . SER A 1 191 ? -2.527 -9.029 7.967 1.00 96.56 191 SER A O 1
ATOM 1546 N N . THR A 1 192 ? -3.664 -7.090 7.990 1.00 97.50 192 THR A N 1
ATOM 1547 C CA . THR A 1 192 ? -4.621 -7.472 6.936 1.00 97.50 192 THR A CA 1
ATOM 1548 C C . THR A 1 192 ? -3.936 -7.583 5.577 1.00 97.50 192 THR A C 1
ATOM 1550 O O . THR A 1 192 ? -4.203 -8.530 4.855 1.00 97.50 192 THR A O 1
ATOM 1553 N N . LEU A 1 193 ? -3.017 -6.671 5.245 1.00 97.25 193 LEU A N 1
ATOM 1554 C CA . LEU A 1 193 ? -2.212 -6.725 4.024 1.00 97.25 193 LEU A CA 1
ATOM 1555 C C . LEU A 1 193 ? -1.402 -8.025 3.962 1.00 97.25 193 LEU A C 1
ATOM 1557 O O . LEU A 1 193 ? -1.433 -8.716 2.953 1.00 97.25 193 LEU A O 1
ATOM 1561 N N . LEU A 1 194 ? -0.707 -8.385 5.043 1.00 96.88 194 LEU A N 1
ATOM 1562 C CA . LEU A 1 194 ? 0.085 -9.619 5.087 1.00 96.88 194 LEU A CA 1
ATOM 1563 C C . LEU A 1 194 ? -0.781 -10.878 4.968 1.00 96.88 194 LEU A C 1
ATOM 1565 O O . LEU A 1 194 ? -0.373 -11.829 4.305 1.00 96.88 194 LEU A O 1
ATOM 1569 N N . PHE A 1 195 ? -1.963 -10.879 5.589 1.00 97.31 195 PHE A N 1
ATOM 1570 C CA . PHE A 1 195 ? -2.937 -11.960 5.440 1.00 97.31 195 PHE A CA 1
ATOM 1571 C C . PHE A 1 195 ? -3.421 -12.057 3.985 1.00 97.31 195 PHE A C 1
ATOM 1573 O O . PHE A 1 195 ? -3.311 -13.108 3.360 1.00 97.31 195 PHE A O 1
ATOM 1580 N N . TRP A 1 196 ? -3.828 -10.926 3.409 1.00 98.00 196 TRP A N 1
ATOM 1581 C CA . TRP A 1 196 ? -4.288 -10.805 2.028 1.00 98.00 196 TRP A CA 1
ATOM 1582 C C . TRP A 1 196 ? -3.262 -11.279 0.998 1.00 98.00 196 TRP A C 1
ATOM 1584 O O . TRP A 1 196 ? -3.623 -11.899 0.004 1.00 98.00 196 TRP A O 1
ATOM 1594 N N . LEU A 1 197 ? -1.964 -11.054 1.218 1.00 96.38 197 LEU A N 1
ATOM 1595 C CA . LEU A 1 197 ? -0.915 -11.531 0.305 1.00 96.38 197 LEU A CA 1
ATOM 1596 C C . LEU A 1 197 ? -0.799 -13.062 0.237 1.00 96.38 197 LEU A C 1
ATOM 1598 O O . LEU A 1 197 ? -0.213 -13.565 -0.723 1.00 96.38 197 LEU A O 1
ATOM 1602 N N . ARG A 1 198 ? -1.344 -13.778 1.226 1.00 95.75 198 ARG A N 1
ATOM 1603 C CA . ARG A 1 198 ? -1.337 -15.246 1.330 1.00 95.75 198 ARG A CA 1
ATOM 1604 C C . ARG A 1 198 ? -2.702 -15.889 1.086 1.00 95.75 198 ARG A C 1
ATOM 1606 O O . ARG A 1 198 ? -2.771 -17.105 1.011 1.00 95.75 198 ARG A O 1
ATOM 1613 N N . ASP A 1 199 ? -3.758 -15.089 1.006 1.00 96.38 199 ASP A N 1
ATOM 1614 C CA . ASP A 1 199 ? -5.128 -15.570 0.867 1.00 96.38 199 ASP A CA 1
ATOM 1615 C C . ASP A 1 199 ? -5.406 -16.117 -0.546 1.00 96.38 199 ASP A C 1
ATOM 1617 O O . ASP A 1 199 ? -5.136 -15.449 -1.549 1.00 96.38 199 ASP A O 1
ATOM 1621 N N . GLU A 1 200 ? -5.917 -17.340 -0.622 1.00 94.69 200 GLU A N 1
ATOM 1622 C CA . GLU A 1 200 ? -6.293 -18.030 -1.864 1.00 94.69 200 GLU A CA 1
ATOM 1623 C C . GLU A 1 200 ? -7.805 -18.299 -1.939 1.00 94.69 200 GLU A C 1
ATOM 1625 O O . GLU A 1 200 ? -8.265 -18.921 -2.893 1.00 94.69 200 GLU A O 1
ATOM 1630 N N . SER A 1 201 ? -8.580 -17.819 -0.958 1.00 96.19 201 SER A N 1
ATOM 1631 C CA . SER A 1 201 ? -10.042 -17.902 -0.975 1.00 96.19 201 SER A CA 1
ATOM 1632 C C . SER A 1 201 ? -10.644 -17.081 -2.120 1.00 96.19 201 SER A C 1
ATOM 1634 O O . SER A 1 201 ? -10.060 -16.098 -2.595 1.00 96.19 201 SER A O 1
ATOM 1636 N N . GLU A 1 202 ? -11.834 -17.487 -2.562 1.00 94.06 202 GLU A N 1
ATOM 1637 C CA . GLU A 1 202 ? -12.593 -16.774 -3.588 1.00 94.06 202 GLU A CA 1
ATOM 1638 C C . GLU A 1 202 ? -12.867 -15.330 -3.144 1.00 94.06 202 GLU A C 1
ATOM 1640 O O . GLU A 1 202 ? -13.246 -15.073 -1.999 1.00 94.06 202 GLU A O 1
ATOM 1645 N N . ASP A 1 203 ? -12.591 -14.372 -4.034 1.00 92.94 203 ASP A N 1
ATOM 1646 C CA . ASP A 1 203 ? -12.717 -12.929 -3.788 1.00 92.94 203 ASP A CA 1
ATOM 1647 C C . ASP A 1 203 ? -12.064 -12.413 -2.486 1.00 92.94 203 ASP A C 1
ATOM 1649 O O . ASP A 1 203 ? -12.391 -11.317 -2.014 1.00 92.94 203 ASP A O 1
ATOM 1653 N N . TYR A 1 204 ? -11.103 -13.156 -1.923 1.00 96.81 204 TYR A N 1
ATOM 1654 C CA . TYR A 1 204 ? -10.445 -12.874 -0.642 1.00 96.81 204 TYR A CA 1
ATOM 1655 C C . TYR A 1 204 ? -11.402 -12.829 0.561 1.00 96.81 204 TYR A C 1
ATOM 1657 O O . TYR A 1 204 ? -11.249 -11.986 1.458 1.00 96.81 204 TYR A O 1
ATOM 1665 N N . GLU A 1 205 ? -12.422 -13.690 0.587 1.00 96.44 205 GLU A N 1
ATOM 1666 C CA . GLU A 1 205 ? -13.398 -13.733 1.679 1.00 96.44 205 GLU A CA 1
ATOM 1667 C C . GLU A 1 205 ? -12.733 -13.860 3.061 1.00 96.44 205 GLU A C 1
ATOM 1669 O O . GLU A 1 205 ? -13.068 -13.103 3.986 1.00 96.44 205 GLU A O 1
ATOM 1674 N N . ASP A 1 206 ? -11.726 -14.726 3.190 1.00 97.25 206 ASP A N 1
ATOM 1675 C CA . ASP A 1 206 ? -11.001 -14.939 4.446 1.00 97.25 206 ASP A CA 1
ATOM 1676 C C . ASP A 1 206 ? -10.303 -13.658 4.923 1.00 97.25 206 ASP A C 1
ATOM 1678 O O . ASP A 1 206 ? -10.310 -13.335 6.121 1.00 97.25 206 ASP A O 1
ATOM 1682 N N . THR A 1 207 ? -9.749 -12.869 3.996 1.00 97.75 207 THR A N 1
ATOM 1683 C CA . THR A 1 207 ? -9.177 -11.547 4.289 1.00 97.75 207 THR A CA 1
ATOM 1684 C C . THR A 1 207 ? -10.226 -10.597 4.847 1.00 97.75 207 THR A C 1
ATOM 1686 O O . THR A 1 207 ? -9.956 -9.875 5.815 1.00 97.75 207 THR A O 1
ATOM 1689 N N . TRP A 1 208 ? -11.428 -10.565 4.272 1.00 96.56 208 TRP A N 1
ATOM 1690 C CA . TRP A 1 208 ? -12.488 -9.660 4.724 1.00 96.56 208 TRP A CA 1
ATOM 1691 C C . TRP A 1 208 ? -13.015 -10.051 6.105 1.00 96.56 208 TRP A C 1
ATOM 1693 O O . TRP A 1 208 ? -13.214 -9.178 6.960 1.00 96.56 208 TRP A O 1
ATOM 1703 N N . GLN A 1 209 ? -13.143 -11.350 6.374 1.00 96.31 209 GLN A N 1
ATOM 1704 C CA . GLN A 1 209 ? -13.469 -11.857 7.706 1.00 96.31 209 GLN A CA 1
ATOM 1705 C C . GLN A 1 209 ? -12.349 -11.552 8.715 1.00 96.31 209 GLN A C 1
ATOM 1707 O O . GLN A 1 209 ? -12.608 -11.146 9.856 1.00 96.31 209 GLN A O 1
ATOM 1712 N N . PHE A 1 210 ? -11.081 -11.702 8.321 1.00 96.75 210 PHE A N 1
ATOM 1713 C CA . PHE A 1 210 ? -9.933 -11.314 9.142 1.00 96.75 210 PHE A CA 1
ATOM 1714 C C . PHE A 1 210 ? -9.953 -9.817 9.481 1.00 96.75 210 PHE A C 1
ATOM 1716 O O . PHE A 1 210 ? -9.838 -9.453 10.656 1.00 96.75 210 PHE A O 1
ATOM 1723 N N . LEU A 1 211 ? -10.177 -8.952 8.489 1.00 96.69 211 LEU A N 1
ATOM 1724 C CA . LEU A 1 211 ? -10.288 -7.505 8.670 1.00 96.69 211 LEU A CA 1
ATOM 1725 C C . LEU A 1 211 ? -11.394 -7.145 9.669 1.00 96.69 211 LEU A C 1
ATOM 1727 O O . LEU A 1 211 ? -11.142 -6.371 10.597 1.00 96.69 211 LEU A O 1
ATOM 1731 N N . SER A 1 212 ? -12.588 -7.732 9.527 1.00 93.12 212 SER A N 1
ATOM 1732 C CA . SER A 1 212 ? -13.703 -7.495 10.454 1.00 93.12 212 SER A CA 1
ATOM 1733 C C . SER A 1 212 ? -13.299 -7.813 11.896 1.00 93.12 212 SER A C 1
ATOM 1735 O O . SER A 1 212 ? -13.421 -6.962 12.780 1.00 93.12 212 SER A O 1
ATOM 1737 N N . ARG A 1 213 ? -12.687 -8.986 12.125 1.00 93.19 213 ARG A N 1
ATOM 1738 C CA . ARG A 1 213 ? -12.181 -9.392 13.449 1.00 93.19 213 ARG A CA 1
ATOM 1739 C C . ARG A 1 213 ? -11.147 -8.405 14.000 1.00 93.19 213 ARG A C 1
ATOM 1741 O O . ARG A 1 213 ? -11.173 -8.071 15.183 1.00 93.19 213 ARG A O 1
ATOM 1748 N N . ARG A 1 214 ? -10.214 -7.919 13.171 1.00 92.31 214 ARG A N 1
ATOM 1749 C CA . ARG A 1 214 ? -9.194 -6.940 13.599 1.00 92.31 214 ARG A CA 1
ATOM 1750 C C . ARG A 1 214 ? -9.808 -5.595 13.998 1.00 92.31 214 ARG A C 1
ATOM 1752 O O . ARG A 1 214 ? -9.366 -5.001 14.982 1.00 92.31 214 ARG A O 1
ATOM 1759 N N . ILE A 1 215 ? -10.829 -5.132 13.283 1.00 89.62 215 ILE A N 1
ATOM 1760 C CA . ILE A 1 215 ? -11.551 -3.898 13.617 1.00 89.62 215 ILE A CA 1
ATOM 1761 C C . ILE A 1 215 ? -12.322 -4.054 14.937 1.00 89.62 215 ILE A C 1
ATOM 1763 O O . ILE A 1 215 ? -12.270 -3.154 15.781 1.00 89.62 215 ILE A O 1
ATOM 1767 N N . ASP A 1 216 ? -12.957 -5.203 15.174 1.00 86.44 216 ASP A N 1
ATOM 1768 C CA . ASP A 1 216 ? -13.643 -5.486 16.441 1.00 86.44 216 ASP A CA 1
ATOM 1769 C C . ASP A 1 216 ? -12.675 -5.529 17.633 1.00 86.44 216 ASP A C 1
ATOM 1771 O O . ASP A 1 216 ? -12.963 -4.964 18.694 1.00 86.44 216 ASP A O 1
ATOM 1775 N N . ASN A 1 217 ? -11.475 -6.084 17.447 1.00 84.81 217 ASN A N 1
ATOM 1776 C CA . ASN A 1 217 ? -10.425 -6.073 18.470 1.00 84.81 217 ASN A CA 1
ATOM 1777 C C . ASN A 1 217 ? -10.001 -4.649 18.851 1.00 84.81 217 ASN A C 1
ATOM 1779 O O . ASN A 1 217 ? -9.839 -4.334 20.032 1.00 84.81 217 ASN A O 1
ATOM 1783 N N . VAL A 1 218 ? -9.873 -3.750 17.870 1.00 82.44 218 VAL A N 1
ATOM 1784 C CA . VAL A 1 218 ? -9.590 -2.332 18.138 1.00 82.44 218 VAL A CA 1
ATOM 1785 C C . VAL A 1 218 ? -10.698 -1.710 18.988 1.00 82.44 218 VAL A C 1
ATOM 1787 O O . VAL A 1 218 ? -10.407 -0.958 19.922 1.00 82.44 218 VAL A O 1
ATOM 1790 N N . MET A 1 219 ? -11.963 -2.041 18.728 1.00 73.06 219 MET A N 1
ATOM 1791 C CA . MET A 1 219 ? -13.088 -1.556 19.533 1.00 73.06 219 MET A CA 1
ATOM 1792 C C . MET A 1 219 ? -13.060 -2.109 20.962 1.00 73.06 219 MET A C 1
ATOM 1794 O O . MET A 1 219 ? -13.339 -1.365 21.907 1.00 73.06 219 MET A O 1
ATOM 1798 N N . ALA A 1 220 ? -12.672 -3.373 21.147 1.00 70.44 220 ALA A N 1
ATOM 1799 C CA . ALA A 1 220 ? -12.481 -3.963 22.469 1.00 70.44 220 ALA A CA 1
ATOM 1800 C C . ALA A 1 220 ? -11.388 -3.225 23.260 1.00 70.44 220 ALA A C 1
ATOM 1802 O O . ALA A 1 220 ? -11.622 -2.843 24.403 1.00 70.44 220 ALA A O 1
ATOM 1803 N N . ILE A 1 221 ? -10.250 -2.897 22.640 1.00 71.44 221 ILE A N 1
ATOM 1804 C CA . ILE A 1 221 ? -9.165 -2.137 23.291 1.00 71.44 221 ILE A CA 1
ATOM 1805 C C . ILE A 1 221 ? -9.650 -0.767 23.793 1.00 71.44 221 ILE A C 1
ATOM 1807 O O . ILE A 1 221 ? -9.271 -0.339 24.886 1.00 71.44 221 ILE A O 1
ATOM 1811 N N . HIS A 1 222 ? -10.520 -0.081 23.045 1.00 68.00 222 HIS A N 1
ATOM 1812 C CA . HIS A 1 222 ? -11.108 1.185 23.499 1.00 68.00 222 HIS A CA 1
ATOM 1813 C C . HIS A 1 222 ? -12.021 0.994 24.718 1.00 68.00 222 HIS A C 1
ATOM 1815 O O . HIS A 1 222 ? -11.972 1.805 25.645 1.00 68.00 222 HIS A O 1
ATOM 1821 N N . LYS A 1 223 ? -12.809 -0.091 24.754 1.00 60.97 223 LYS A N 1
ATOM 1822 C CA . LYS A 1 223 ? -13.647 -0.442 25.913 1.00 60.97 223 LYS A CA 1
ATOM 1823 C C . LYS A 1 223 ? -12.799 -0.769 27.139 1.00 60.97 223 LYS A C 1
ATOM 1825 O O . LYS A 1 223 ? -13.088 -0.260 28.216 1.00 60.97 223 LYS A O 1
ATOM 1830 N N . ILE A 1 224 ? -11.727 -1.545 26.975 1.00 59.81 224 ILE A N 1
ATOM 1831 C CA . ILE A 1 224 ? -10.834 -1.902 28.082 1.00 59.81 224 ILE A CA 1
ATOM 1832 C C . ILE A 1 224 ? -10.096 -0.648 28.587 1.00 59.81 224 ILE A C 1
ATOM 1834 O O . ILE A 1 224 ? -10.043 -0.434 29.790 1.00 59.81 224 ILE A O 1
ATOM 1838 N N . LYS A 1 225 ? -9.619 0.263 27.720 1.00 59.69 225 LYS A N 1
ATOM 1839 C CA . LYS A 1 225 ? -9.065 1.568 28.159 1.00 59.69 225 LYS A CA 1
ATOM 1840 C C . LYS A 1 225 ? -10.065 2.413 28.954 1.00 59.69 225 LYS A C 1
ATOM 1842 O O . LYS A 1 225 ? -9.667 3.070 29.912 1.00 59.69 225 LYS A O 1
ATOM 1847 N N . ALA A 1 226 ? -11.341 2.411 28.568 1.00 58.47 226 ALA A N 1
ATOM 1848 C CA . ALA A 1 226 ? -12.390 3.078 29.337 1.00 58.47 226 ALA A CA 1
ATOM 1849 C C . ALA A 1 226 ? -12.636 2.381 30.688 1.00 58.47 226 ALA A C 1
ATOM 1851 O O . ALA A 1 226 ? -12.830 3.057 31.697 1.00 58.47 226 ALA A O 1
ATOM 1852 N N . ALA A 1 227 ? -12.553 1.048 30.717 1.00 53.31 227 ALA A N 1
ATOM 1853 C CA . ALA A 1 227 ? -12.690 0.225 31.914 1.00 53.31 227 ALA A CA 1
ATOM 1854 C C . ALA A 1 227 ? -11.505 0.378 32.886 1.00 53.31 227 ALA A C 1
ATOM 1856 O O . ALA A 1 227 ? -11.737 0.497 34.085 1.00 53.31 227 ALA A O 1
ATOM 1857 N N . PHE A 1 228 ? -10.264 0.510 32.391 1.00 51.78 228 PHE A N 1
ATOM 1858 C CA . PHE A 1 228 ? -9.039 0.765 33.174 1.00 51.78 228 PHE A CA 1
ATOM 1859 C C . PHE A 1 228 ? -9.064 2.093 33.952 1.00 51.78 228 PHE A C 1
ATOM 1861 O O . PHE A 1 228 ? -8.199 2.330 34.794 1.00 51.78 228 PHE A O 1
ATOM 1868 N N . LYS A 1 229 ? -10.059 2.958 33.718 1.00 54.72 229 LYS A N 1
ATOM 1869 C CA . LYS A 1 229 ? -10.342 4.109 34.586 1.00 54.72 229 LYS A CA 1
ATOM 1870 C C . LYS A 1 229 ? -10.928 3.688 35.952 1.00 54.72 229 LYS A C 1
ATOM 1872 O O . LYS A 1 229 ? -10.926 4.501 36.869 1.00 54.72 229 LYS A O 1
ATOM 1877 N N . ASN A 1 230 ? -11.350 2.426 36.098 1.00 54.53 230 ASN A N 1
ATOM 1878 C CA . ASN A 1 230 ? -11.741 1.756 37.341 1.00 54.53 230 ASN A CA 1
ATOM 1879 C C . ASN A 1 230 ? -10.814 0.551 37.618 1.00 54.53 230 ASN A C 1
ATOM 1881 O O . ASN A 1 230 ? -10.712 -0.373 36.808 1.00 54.53 230 ASN A O 1
ATOM 1885 N N . ARG A 1 231 ? -10.149 0.558 38.785 1.00 53.47 231 ARG A N 1
ATOM 1886 C CA . ARG A 1 231 ? -9.081 -0.389 39.187 1.00 53.47 231 ARG A CA 1
ATOM 1887 C C . ARG A 1 231 ? -9.464 -1.879 39.148 1.00 53.47 231 ARG A C 1
ATOM 1889 O O . ARG A 1 231 ? -8.582 -2.707 38.957 1.00 53.47 231 ARG A O 1
ATOM 1896 N N . GLU A 1 232 ? -10.744 -2.217 39.271 1.00 58.78 232 GLU A N 1
ATOM 1897 C CA . GLU A 1 232 ? -11.247 -3.603 39.329 1.00 58.78 232 GLU A CA 1
ATOM 1898 C C . GLU A 1 232 ? -11.047 -4.397 38.019 1.00 58.78 232 GLU A C 1
ATOM 1900 O O . GLU A 1 232 ? -10.904 -5.616 38.028 1.00 58.78 232 GLU A O 1
ATOM 1905 N N . THR A 1 233 ? -10.979 -3.726 36.864 1.00 55.62 233 THR A N 1
ATOM 1906 C CA . THR A 1 233 ? -10.985 -4.403 35.547 1.00 55.62 233 THR A CA 1
ATOM 1907 C C . THR A 1 233 ? -9.600 -4.807 35.030 1.00 55.62 233 THR A C 1
ATOM 1909 O O . THR A 1 233 ? -9.484 -5.448 33.983 1.00 55.62 233 THR A O 1
ATOM 1912 N N . PHE A 1 234 ? -8.539 -4.481 35.777 1.00 49.34 234 PHE A N 1
ATOM 1913 C CA . PHE A 1 234 ? -7.152 -4.727 35.375 1.00 49.34 234 PHE A CA 1
ATOM 1914 C C . PHE A 1 234 ? -6.813 -6.222 35.279 1.00 49.34 234 PHE A C 1
ATOM 1916 O O . PHE A 1 234 ? -6.160 -6.641 34.325 1.00 49.34 234 PHE A O 1
ATOM 1923 N N . LYS A 1 235 ? -7.317 -7.041 36.213 1.00 54.84 235 LYS A N 1
ATOM 1924 C CA . LYS A 1 235 ? -7.149 -8.505 36.165 1.00 54.84 235 LYS A CA 1
ATOM 1925 C C . LYS A 1 235 ? -7.872 -9.124 34.963 1.00 54.84 235 LYS A C 1
ATOM 1927 O O . LYS A 1 235 ? -7.265 -9.878 34.214 1.00 54.84 235 LYS A O 1
ATOM 1932 N N . ALA A 1 236 ? -9.111 -8.704 34.697 1.00 57.44 236 ALA A N 1
ATOM 1933 C CA . ALA A 1 236 ? -9.903 -9.218 33.578 1.00 57.44 236 ALA A CA 1
ATOM 1934 C C . ALA A 1 236 ? -9.298 -8.880 32.198 1.00 57.44 236 ALA A C 1
ATOM 1936 O O . ALA A 1 236 ? -9.326 -9.704 31.285 1.00 57.44 236 ALA A O 1
ATOM 1937 N N . GLY A 1 237 ? -8.718 -7.684 32.039 1.00 51.16 237 GLY A N 1
ATOM 1938 C CA . GLY A 1 237 ? -8.034 -7.289 30.801 1.00 51.16 237 GLY A CA 1
ATOM 1939 C C . GLY A 1 237 ? -6.718 -8.040 30.562 1.00 51.16 237 GLY A C 1
ATOM 1940 O O . GLY A 1 237 ? -6.388 -8.352 29.417 1.00 51.16 237 GLY A O 1
ATOM 1941 N N . PHE A 1 238 ? -5.983 -8.360 31.629 1.00 58.12 238 PHE A N 1
ATOM 1942 C CA . PHE A 1 238 ? -4.743 -9.136 31.550 1.00 58.12 238 PHE A CA 1
ATOM 1943 C C . PHE A 1 238 ? -5.009 -10.618 31.230 1.00 58.12 238 PHE A C 1
ATOM 1945 O O . PHE A 1 238 ? -4.309 -11.204 30.404 1.00 58.12 238 PHE A O 1
ATOM 1952 N N . ASP A 1 239 ? -6.076 -11.196 31.786 1.00 56.03 239 ASP A N 1
ATOM 1953 C CA . ASP A 1 239 ? -6.503 -12.567 31.474 1.00 56.03 239 ASP A CA 1
ATOM 1954 C C . ASP A 1 239 ? -7.035 -12.705 30.036 1.00 56.03 239 ASP A C 1
ATOM 1956 O O . ASP A 1 239 ? -6.794 -13.715 29.372 1.00 56.03 239 ASP A O 1
ATOM 1960 N N . PHE A 1 240 ? -7.682 -11.663 29.501 1.00 54.22 240 PHE A N 1
ATOM 1961 C CA . PHE A 1 240 ? -8.072 -11.605 28.088 1.00 54.22 240 PHE A CA 1
ATOM 1962 C C . PHE A 1 240 ? -6.856 -11.563 27.149 1.00 54.22 240 PHE A C 1
ATOM 1964 O O . PHE A 1 240 ? -6.839 -12.260 26.139 1.00 54.22 240 PHE A O 1
ATOM 1971 N N . LEU A 1 241 ? -5.813 -10.797 27.493 1.00 43.50 241 LEU A N 1
ATOM 1972 C CA . LEU A 1 241 ? -4.566 -10.742 26.719 1.00 43.50 241 LEU A CA 1
ATOM 1973 C C . LEU A 1 241 ? -3.819 -12.082 26.710 1.00 43.50 241 LEU A C 1
ATOM 1975 O O . LEU A 1 241 ? -3.285 -12.462 25.672 1.00 43.50 241 LEU A O 1
ATOM 1979 N N . LYS A 1 242 ? -3.839 -12.833 27.819 1.00 47.31 242 LYS A N 1
ATOM 1980 C CA . LYS A 1 242 ? -3.303 -14.205 27.865 1.00 47.31 242 LYS A CA 1
ATOM 1981 C C . LYS A 1 242 ? -4.047 -15.164 26.932 1.00 47.31 242 LYS A C 1
ATOM 1983 O O . LYS A 1 242 ? -3.403 -15.975 26.282 1.00 47.31 242 LYS A O 1
ATOM 1988 N N . LYS A 1 243 ? -5.374 -15.040 26.818 1.00 47.03 243 LYS A N 1
ATOM 1989 C CA . LYS A 1 243 ? -6.185 -15.802 25.847 1.00 47.03 243 LYS A CA 1
ATOM 1990 C C . LYS A 1 243 ? -5.990 -15.365 24.391 1.00 47.03 243 LYS A C 1
ATOM 1992 O O . LYS A 1 243 ? -6.377 -16.098 23.498 1.00 47.03 243 LYS A O 1
ATOM 1997 N N . PHE A 1 244 ? -5.443 -14.175 24.156 1.00 43.78 244 PHE A N 1
ATOM 1998 C CA . PHE A 1 244 ? -5.223 -13.613 22.820 1.00 43.78 244 PHE A CA 1
ATOM 1999 C C . PHE A 1 244 ? -3.850 -13.985 22.231 1.00 43.78 244 PHE A C 1
ATOM 2001 O O . PHE A 1 244 ? -3.627 -13.815 21.035 1.00 43.78 244 PHE A O 1
ATOM 2008 N N . ALA A 1 245 ? -2.922 -14.427 23.084 1.00 38.44 245 ALA A N 1
ATOM 2009 C CA . ALA A 1 245 ? -1.568 -14.846 22.721 1.00 38.44 245 ALA A CA 1
ATOM 2010 C C . ALA A 1 245 ? -1.408 -16.375 22.592 1.00 38.44 245 ALA A C 1
ATOM 2012 O O . ALA A 1 245 ? -0.320 -16.828 22.240 1.00 38.44 245 ALA A O 1
ATOM 2013 N N . ALA A 1 246 ? -2.463 -17.138 22.893 1.00 38.72 246 ALA A N 1
ATOM 2014 C CA . ALA A 1 246 ? -2.592 -18.571 22.634 1.00 38.72 246 ALA A CA 1
ATOM 2015 C C . ALA A 1 246 ? -3.419 -18.784 21.360 1.00 38.72 246 ALA A C 1
ATOM 2017 O O . ALA A 1 246 ? -3.107 -19.740 20.621 1.00 38.72 246 ALA A O 1
#

Secondary structure (DSSP, 8-state):
-------------PPPP-PPPP----HHHHHHHHHTSPPPPHHHHHHHHHHHHHHHHH-SSHHHHHHHHHHTT--HHHHHHH-SSHHHHHHHHHHHHHHHHHHHHHHT--TTTS-HHHHHHHHHHHHHHHHGGGHHHHHHHHHHHTSGGGHHHHHHHHHHHHHHHHHHTT----THHHHHHHHHHHHHHHHHHHHHTT--SGGGHHHHHHHHHHHHHHHHHHHHHHHTTSGGGHHHHHHHHHHH--